Protein AF-A0A0W0VS42-F1 (afdb_monomer_lite)

Structure (mmCIF, N/CA/C/O backbone):
data_AF-A0A0W0VS42-F1
#
_entry.id   AF-A0A0W0VS42-F1
#
loop_
_atom_site.group_PDB
_atom_site.id
_atom_site.type_symbol
_atom_site.label_atom_id
_atom_site.label_alt_id
_atom_site.label_comp_id
_atom_site.label_asym_id
_atom_site.label_entity_id
_atom_site.label_seq_id
_atom_site.pdbx_PDB_ins_code
_atom_site.Cartn_x
_atom_site.Cartn_y
_atom_site.Cartn_z
_atom_site.occupancy
_atom_site.B_iso_or_equiv
_atom_site.auth_seq_id
_atom_site.auth_comp_id
_atom_site.auth_asym_id
_atom_site.auth_atom_id
_atom_site.pdbx_PDB_model_num
ATOM 1 N N . MET A 1 1 ? 13.306 11.544 22.369 1.00 45.31 1 MET A N 1
ATOM 2 C CA . MET A 1 1 ? 12.172 10.729 22.848 1.00 45.31 1 MET A CA 1
ATOM 3 C C . MET A 1 1 ? 11.821 9.785 21.720 1.00 45.31 1 MET A C 1
ATOM 5 O O . MET A 1 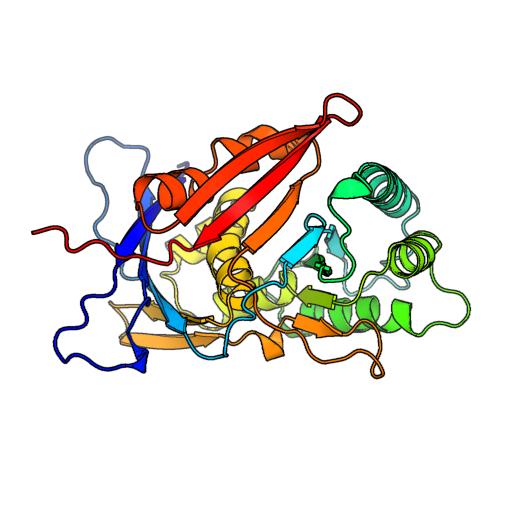1 ? 11.506 10.292 20.649 1.00 45.31 1 MET A O 1
ATOM 9 N N . LYS A 1 2 ? 11.981 8.466 21.881 1.00 52.00 2 LYS A N 1
ATOM 10 C CA . LYS A 1 2 ? 11.476 7.539 20.865 1.00 52.00 2 LYS A CA 1
ATOM 11 C C . LYS A 1 2 ? 10.011 7.299 21.198 1.00 52.00 2 LYS A C 1
ATOM 13 O O . LYS A 1 2 ? 9.693 6.716 22.227 1.00 52.00 2 LYS A O 1
ATOM 18 N N . HIS A 1 3 ? 9.122 7.840 20.380 1.00 61.19 3 HIS A N 1
ATOM 19 C CA . HIS A 1 3 ? 7.739 7.391 20.396 1.00 61.19 3 HIS A CA 1
ATOM 20 C C . HIS A 1 3 ? 7.686 6.078 19.617 1.00 61.19 3 HIS A C 1
ATOM 22 O O . HIS A 1 3 ? 8.381 5.937 18.612 1.00 61.19 3 HIS A O 1
ATOM 28 N N . GLN A 1 4 ? 6.904 5.113 20.087 1.00 73.31 4 GLN A N 1
ATOM 29 C CA . GLN A 1 4 ? 6.634 3.891 19.333 1.00 73.31 4 GLN A CA 1
ATOM 30 C C . GLN A 1 4 ? 5.140 3.805 19.053 1.00 73.31 4 GLN A C 1
ATOM 32 O O . GLN A 1 4 ? 4.328 3.961 19.969 1.00 73.31 4 GLN A O 1
ATOM 37 N N . LEU A 1 5 ? 4.781 3.544 17.796 1.00 79.88 5 LEU A N 1
ATOM 38 C CA . LEU A 1 5 ? 3.394 3.326 17.413 1.00 79.88 5 LEU A CA 1
ATOM 39 C C . LEU A 1 5 ? 2.994 1.864 17.654 1.00 79.88 5 LEU A C 1
ATOM 41 O O . LEU A 1 5 ? 3.616 0.925 17.151 1.00 79.88 5 LEU A O 1
ATOM 45 N N . SER A 1 6 ? 1.923 1.670 18.416 1.00 85.94 6 SER A N 1
ATOM 46 C CA . SER A 1 6 ? 1.239 0.386 18.568 1.00 85.94 6 SER A CA 1
ATOM 47 C C . SER A 1 6 ? -0.218 0.499 18.119 1.00 85.94 6 SER A C 1
ATOM 49 O O . SER A 1 6 ? -0.748 1.599 17.952 1.00 85.94 6 SER A O 1
ATOM 51 N N . PHE A 1 7 ? -0.858 -0.641 17.858 1.00 88.81 7 PHE A N 1
ATOM 52 C CA . PHE A 1 7 ? -2.193 -0.688 17.270 1.00 88.81 7 PHE A CA 1
ATOM 53 C C . PHE A 1 7 ? -3.084 -1.664 18.029 1.00 88.81 7 PHE A C 1
ATOM 55 O O . PHE A 1 7 ? -2.651 -2.758 18.387 1.00 88.81 7 PHE A O 1
ATOM 62 N N . MET A 1 8 ? -4.348 -1.293 18.219 1.00 88.62 8 MET A N 1
ATOM 63 C CA . MET A 1 8 ? -5.389 -2.198 18.708 1.00 88.62 8 MET A CA 1
ATOM 64 C C . MET A 1 8 ? -6.448 -2.392 17.635 1.00 88.62 8 MET A C 1
ATOM 66 O O . MET A 1 8 ? -7.078 -1.425 17.202 1.00 88.62 8 MET A O 1
ATOM 70 N N . VAL A 1 9 ? -6.676 -3.642 17.244 1.00 90.75 9 VAL A N 1
ATOM 71 C CA . VAL A 1 9 ? -7.680 -4.020 16.247 1.00 90.75 9 VAL A CA 1
ATOM 72 C C . VAL A 1 9 ? -8.882 -4.639 16.957 1.00 90.75 9 VAL A C 1
ATOM 74 O O . VAL A 1 9 ? -8.725 -5.475 17.840 1.00 90.75 9 VAL A O 1
ATOM 77 N N . SER A 1 10 ? -10.092 -4.232 16.582 1.00 90.75 10 SER A N 1
ATOM 78 C CA . SER A 1 10 ? -11.336 -4.751 17.167 1.00 90.75 10 SER A CA 1
ATOM 79 C C . SER A 1 10 ? -12.454 -4.813 16.135 1.00 90.75 10 SER A C 1
ATOM 81 O O . SER A 1 10 ? -12.502 -3.999 15.209 1.00 90.75 10 SER A O 1
ATOM 83 N N . ALA A 1 11 ? -13.383 -5.756 16.299 1.00 87.88 11 ALA A N 1
ATOM 84 C CA . ALA A 1 11 ? -14.567 -5.826 15.453 1.00 87.88 11 ALA A CA 1
ATOM 85 C C . ALA A 1 11 ? -15.425 -4.560 15.611 1.00 87.88 11 ALA A C 1
ATOM 87 O O . ALA A 1 11 ? -15.553 -3.981 16.696 1.00 87.88 11 ALA A O 1
ATOM 88 N N . TYR A 1 12 ? -16.051 -4.119 14.523 1.00 83.31 12 TYR A N 1
ATOM 89 C CA . TYR A 1 12 ? -17.012 -3.032 14.593 1.00 83.31 12 TYR A CA 1
ATOM 90 C C . TYR A 1 12 ? -18.309 -3.540 15.236 1.00 83.31 12 TYR A C 1
ATOM 92 O O . TYR A 1 12 ? -18.986 -4.400 14.683 1.00 83.31 12 TYR A O 1
ATOM 100 N N . GLN A 1 13 ? -18.695 -2.982 16.389 1.00 77.62 13 GLN A N 1
ATOM 101 C CA . GLN A 1 13 ? -19.990 -3.291 17.005 1.00 77.62 13 GLN A CA 1
ATOM 102 C C . GLN A 1 13 ? -21.140 -2.828 16.101 1.00 77.62 13 GLN A C 1
ATOM 104 O O . GLN A 1 13 ? -21.433 -1.631 16.004 1.00 77.62 13 GLN A O 1
ATOM 109 N N . ASN A 1 14 ? -21.800 -3.777 15.443 1.00 69.12 14 ASN A N 1
ATOM 110 C CA . ASN A 1 14 ? -22.936 -3.524 14.568 1.00 69.12 14 ASN A CA 1
ATOM 111 C C . ASN A 1 14 ? -24.248 -3.438 15.367 1.00 69.12 14 ASN A C 1
ATOM 113 O O . ASN A 1 14 ? -25.125 -4.284 15.237 1.00 69.12 14 ASN A O 1
ATOM 117 N N . LYS A 1 15 ? -24.380 -2.411 16.217 1.00 65.94 15 LYS A N 1
ATOM 118 C CA . LYS A 1 15 ? -25.522 -2.253 17.144 1.00 65.94 15 LYS A CA 1
ATOM 119 C C . LYS A 1 15 ? -26.900 -2.194 16.465 1.00 65.94 15 LYS A C 1
ATOM 121 O O . LYS A 1 15 ? -27.905 -2.393 17.133 1.00 65.94 15 LYS A O 1
ATOM 126 N N . HIS A 1 16 ? -26.945 -1.915 15.163 1.00 67.69 16 HIS A N 1
ATOM 127 C CA . HIS A 1 16 ? -28.181 -1.758 14.393 1.00 67.69 16 HIS A CA 1
ATOM 128 C C . HIS A 1 16 ? -28.329 -2.799 13.272 1.00 67.69 16 HIS A C 1
ATOM 130 O O . HIS A 1 16 ? -29.137 -2.590 12.373 1.00 67.69 16 HIS A O 1
ATOM 136 N N . ASN A 1 17 ? -27.547 -3.890 13.293 1.00 64.94 17 ASN A N 1
ATOM 137 C CA . ASN A 1 17 ? -27.576 -4.953 12.276 1.00 64.94 17 ASN A CA 1
ATOM 138 C C . ASN A 1 17 ? -27.512 -4.443 10.823 1.00 64.94 17 ASN A C 1
ATOM 140 O O . ASN A 1 17 ? -28.110 -5.021 9.918 1.00 64.94 17 ASN A O 1
ATOM 144 N N . GLN A 1 18 ? -26.772 -3.360 10.581 1.00 67.69 18 GLN A N 1
ATOM 145 C CA . GLN A 1 18 ? -26.627 -2.797 9.243 1.00 67.69 18 GLN A CA 1
ATOM 146 C C . GLN A 1 18 ? -25.695 -3.693 8.419 1.00 67.69 18 GLN A C 1
ATOM 148 O O . GLN A 1 18 ? -24.594 -4.036 8.859 1.00 67.69 18 GLN A O 1
ATOM 153 N N . SER A 1 19 ? -26.160 -4.147 7.257 1.00 64.38 19 SER A N 1
ATOM 154 C CA . SER A 1 19 ? -25.469 -5.150 6.436 1.00 64.38 19 SER A CA 1
ATOM 155 C C . SER A 1 19 ? -24.099 -4.679 5.937 1.00 64.38 19 SER A C 1
ATOM 157 O O . SER A 1 19 ? -23.173 -5.483 5.868 1.00 64.38 19 SER A O 1
ATOM 159 N N . ASP A 1 20 ? -23.947 -3.382 5.679 1.00 65.62 20 ASP A N 1
ATOM 160 C CA . ASP A 1 20 ? -22.709 -2.698 5.279 1.00 65.62 20 ASP A CA 1
ATOM 161 C C . ASP A 1 20 ? -21.616 -2.724 6.365 1.00 65.62 20 ASP A C 1
ATOM 163 O O . ASP A 1 20 ? -20.426 -2.649 6.071 1.00 65.62 20 ASP A O 1
ATOM 167 N N . LYS A 1 21 ? -22.001 -2.882 7.636 1.00 69.62 21 LYS A N 1
ATOM 168 C CA . LYS A 1 21 ? -21.076 -2.985 8.779 1.00 69.62 21 LYS A CA 1
ATOM 169 C C . LYS A 1 21 ? -20.743 -4.422 9.156 1.00 69.62 21 LYS A C 1
ATOM 171 O O . LYS A 1 21 ? -19.934 -4.648 10.061 1.00 69.62 21 LYS A O 1
ATOM 176 N N . LYS A 1 22 ? -21.331 -5.407 8.471 1.00 70.50 22 LYS A N 1
ATOM 177 C CA . LYS A 1 22 ? -20.979 -6.818 8.638 1.00 70.50 22 LYS A CA 1
ATOM 178 C C . LYS A 1 22 ? -19.531 -7.009 8.182 1.00 70.50 22 LYS A C 1
ATOM 180 O O . LYS A 1 22 ? -19.194 -6.709 7.045 1.00 70.50 22 LYS A O 1
ATOM 185 N N . ASN A 1 23 ? -18.674 -7.511 9.070 1.00 78.81 23 ASN A N 1
ATOM 186 C CA . ASN A 1 23 ? -17.224 -7.654 8.876 1.00 78.81 23 ASN A CA 1
ATOM 187 C C . ASN A 1 23 ? -16.404 -6.348 8.909 1.00 78.81 23 ASN A C 1
ATOM 189 O O . ASN A 1 23 ? -15.216 -6.391 8.592 1.00 78.81 23 ASN A O 1
ATOM 193 N N . ALA A 1 24 ? -16.976 -5.202 9.285 1.00 88.69 24 ALA A N 1
ATOM 194 C CA . ALA A 1 24 ? -16.177 -4.000 9.513 1.00 88.69 24 ALA A CA 1
ATOM 195 C C . ALA A 1 24 ? -15.310 -4.148 10.779 1.00 88.69 24 ALA A C 1
ATOM 197 O O . ALA A 1 24 ? -15.687 -4.834 11.735 1.00 88.69 24 ALA A O 1
ATOM 198 N N . TYR A 1 25 ? -14.165 -3.469 10.820 1.00 91.56 25 TYR A N 1
ATOM 199 C CA . TYR A 1 25 ? -13.283 -3.451 11.992 1.00 91.56 25 TYR A CA 1
ATOM 200 C C . TYR A 1 25 ? -12.690 -2.061 12.231 1.00 91.56 25 TYR A C 1
ATOM 202 O O . TYR A 1 25 ? -12.750 -1.170 11.380 1.00 91.56 25 TYR A O 1
ATOM 210 N N . LYS A 1 26 ? -12.175 -1.847 13.439 1.00 92.62 26 LYS A N 1
ATOM 211 C CA . LYS A 1 26 ? -11.574 -0.589 13.884 1.00 92.62 26 LYS A CA 1
ATOM 212 C C . LYS A 1 26 ? -10.128 -0.820 14.272 1.00 92.62 26 LYS A C 1
ATOM 214 O O . LYS A 1 26 ? -9.825 -1.832 14.901 1.00 92.62 26 LYS A O 1
ATOM 219 N N . VAL A 1 27 ? -9.282 0.157 13.972 1.00 91.06 27 VAL A N 1
ATOM 220 C CA . VAL A 1 27 ? -7.900 0.217 14.442 1.00 91.06 27 VAL A CA 1
ATOM 221 C C . VAL A 1 27 ? -7.718 1.503 15.238 1.00 91.06 27 VAL A C 1
ATOM 223 O O . VAL A 1 27 ? -7.937 2.602 14.724 1.00 91.06 27 VAL A O 1
ATOM 226 N N . LYS A 1 28 ? -7.366 1.362 16.517 1.00 88.88 28 LYS A N 1
ATOM 227 C CA . LYS A 1 28 ? -6.952 2.474 17.378 1.00 88.88 28 LYS A CA 1
ATOM 228 C C . LYS A 1 28 ? -5.428 2.555 17.328 1.00 88.88 28 LYS A C 1
ATOM 230 O O . LYS A 1 28 ? -4.764 1.546 17.565 1.00 88.88 28 LYS A O 1
ATOM 235 N N . LEU A 1 29 ? -4.898 3.730 17.000 1.00 86.75 29 LEU A N 1
ATOM 236 C CA . LEU A 1 29 ? -3.467 4.022 17.112 1.00 86.75 29 LEU A CA 1
ATOM 237 C C . LEU A 1 29 ? -3.151 4.260 18.586 1.00 86.75 29 LEU A C 1
ATOM 239 O O . LEU A 1 29 ? -4.024 4.729 19.304 1.00 86.75 29 LEU A O 1
ATOM 243 N N . LEU A 1 30 ? -1.950 3.913 19.036 1.00 82.25 30 LEU A N 1
ATOM 244 C CA . LEU A 1 30 ? -1.462 4.144 20.394 1.00 82.25 30 LEU A CA 1
ATOM 245 C C . LEU A 1 30 ? -0.006 4.613 20.322 1.00 82.25 30 LEU A C 1
ATOM 247 O O . LEU A 1 30 ? 0.861 3.859 19.877 1.00 82.25 30 LEU A O 1
ATOM 251 N N . PHE A 1 31 ? 0.264 5.848 20.742 1.00 74.62 31 PHE A N 1
ATOM 252 C CA . PHE A 1 31 ? 1.617 6.406 20.785 1.00 74.62 31 PHE A CA 1
ATOM 253 C C . PHE A 1 31 ? 2.212 6.195 22.176 1.00 74.62 31 PHE A C 1
ATOM 255 O O . PHE A 1 31 ? 1.833 6.867 23.131 1.00 74.62 31 PHE A O 1
ATOM 262 N N . ASN A 1 32 ? 3.163 5.272 22.289 1.00 67.38 32 ASN A N 1
ATOM 263 C CA . ASN A 1 32 ? 3.837 5.005 23.553 1.00 67.38 32 ASN A CA 1
ATOM 264 C C . ASN A 1 32 ? 4.958 6.033 23.747 1.00 67.38 32 ASN A C 1
ATOM 266 O O . ASN A 1 32 ? 5.860 6.127 22.910 1.00 67.38 32 ASN A O 1
ATOM 270 N N . ALA A 1 33 ? 4.915 6.802 24.835 1.00 58.75 33 ALA A N 1
ATOM 271 C CA . ALA A 1 33 ? 6.058 7.585 25.293 1.00 58.75 33 ALA A CA 1
ATOM 272 C C . ALA A 1 33 ? 6.932 6.709 26.209 1.00 58.75 33 ALA A C 1
ATOM 274 O O . ALA A 1 33 ? 6.423 6.084 27.131 1.00 58.75 33 ALA A O 1
ATOM 275 N N . GLU A 1 34 ? 8.250 6.677 25.987 1.00 53.06 34 GLU A N 1
ATOM 276 C CA . GLU A 1 34 ? 9.221 5.853 26.744 1.00 53.06 34 GLU A CA 1
ATOM 277 C C . GLU A 1 34 ? 9.319 6.152 28.263 1.00 53.06 34 GLU A C 1
ATOM 279 O O . GLU A 1 34 ? 10.116 5.518 28.948 1.00 53.06 34 GLU A O 1
ATOM 284 N N . LYS A 1 35 ? 8.534 7.079 28.835 1.00 47.75 35 LYS A N 1
ATOM 285 C CA . LYS A 1 35 ? 8.460 7.267 30.296 1.00 47.75 35 LYS A CA 1
ATOM 286 C C . LYS A 1 35 ? 7.219 6.573 30.867 1.00 47.75 35 LYS A C 1
ATOM 288 O O . LYS A 1 35 ? 6.095 7.010 30.655 1.00 47.75 35 LYS A O 1
ATOM 293 N N . GLU A 1 36 ? 7.499 5.508 31.610 1.00 42.88 36 GLU A N 1
ATOM 294 C CA . GLU A 1 36 ? 6.683 4.434 32.205 1.00 42.88 36 GLU A CA 1
ATOM 295 C C . GLU A 1 36 ? 5.282 4.693 32.808 1.00 42.88 36 GLU A C 1
ATOM 297 O O . GLU A 1 36 ? 4.748 3.759 33.395 1.00 42.88 36 GLU A O 1
ATOM 302 N N . GLN A 1 37 ? 4.620 5.851 32.707 1.00 39.84 37 GLN A N 1
ATOM 303 C CA . GLN A 1 37 ? 3.364 6.048 33.470 1.00 39.84 37 GLN A CA 1
ATOM 304 C C . GLN A 1 37 ? 2.186 6.725 32.769 1.00 39.84 37 GLN A C 1
ATOM 306 O O . GLN A 1 37 ? 1.157 6.940 33.404 1.00 39.84 37 GLN A O 1
ATOM 311 N N . ALA A 1 38 ? 2.240 6.957 31.460 1.00 40.91 38 ALA A N 1
ATOM 312 C CA . ALA A 1 38 ? 1.021 7.273 30.724 1.00 40.91 38 ALA A CA 1
ATOM 313 C C . ALA A 1 38 ? 1.086 6.685 29.316 1.00 40.91 38 ALA A C 1
ATOM 315 O O . ALA A 1 38 ? 1.816 7.177 28.456 1.00 40.91 38 ALA A O 1
ATOM 316 N N . ILE A 1 39 ? 0.287 5.642 29.061 1.00 46.50 39 ILE A N 1
ATOM 317 C CA . ILE A 1 39 ? -0.306 5.510 27.729 1.00 46.50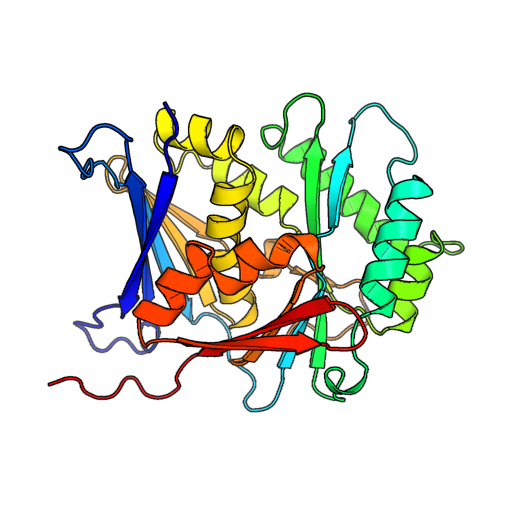 39 ILE A CA 1
ATOM 318 C C . ILE A 1 39 ? -1.148 6.767 27.608 1.00 46.50 39 ILE A C 1
ATOM 320 O O . ILE A 1 39 ? -2.207 6.856 28.226 1.00 46.50 39 ILE A O 1
ATOM 324 N N . ASP A 1 40 ? -0.632 7.770 26.914 1.00 44.25 40 ASP A N 1
ATOM 325 C CA . ASP A 1 40 ? -1.400 8.974 26.689 1.00 44.25 40 ASP A CA 1
ATOM 326 C C . ASP A 1 40 ? -2.648 8.543 25.907 1.00 44.25 40 ASP A C 1
ATOM 328 O O . ASP A 1 40 ? -2.572 8.082 24.762 1.00 44.25 40 ASP A O 1
ATOM 332 N N . GLU A 1 41 ? -3.820 8.657 26.534 1.00 46.25 41 GLU A N 1
ATOM 333 C CA . GLU A 1 41 ? -5.112 8.457 25.876 1.00 46.25 41 GLU A CA 1
ATOM 334 C C . GLU A 1 41 ? -5.376 9.525 24.792 1.00 46.25 41 GLU A C 1
ATOM 336 O O . GLU A 1 41 ? -6.459 9.545 24.215 1.00 46.25 41 GLU A O 1
ATOM 341 N N . LEU A 1 42 ? -4.367 10.329 24.423 1.00 48.06 42 LEU A N 1
ATOM 342 C CA . LEU A 1 42 ? -4.274 11.237 23.266 1.00 48.06 42 LEU A CA 1
ATOM 343 C C . LEU A 1 42 ? -4.510 10.577 21.895 1.00 48.06 42 LEU A C 1
ATOM 345 O O . LEU A 1 42 ? -4.238 11.166 20.847 1.00 48.06 42 LEU A O 1
ATOM 349 N N . CYS A 1 43 ? -4.988 9.339 21.840 1.00 55.56 43 CYS A N 1
ATOM 350 C CA . CYS A 1 43 ? -5.313 8.703 20.573 1.00 55.56 43 CYS A CA 1
ATOM 351 C C . CYS A 1 43 ? -6.706 9.097 20.115 1.00 55.56 43 CYS A C 1
ATOM 353 O O . CYS A 1 43 ? -7.647 8.299 20.111 1.00 55.56 43 CYS A O 1
ATOM 355 N N . SER A 1 44 ? -6.780 10.357 19.689 1.00 69.38 44 SER A N 1
ATOM 356 C CA . SER A 1 44 ? -7.898 10.930 18.967 1.00 69.38 44 SER A CA 1
ATOM 357 C C . SER A 1 44 ? -8.061 10.314 17.580 1.00 69.38 44 SER A C 1
ATOM 359 O O . SER A 1 44 ? -9.164 10.315 17.053 1.00 69.38 44 SER A O 1
ATOM 361 N N . VAL A 1 45 ? -7.034 9.698 16.991 1.00 84.94 45 VAL A N 1
ATOM 362 C CA . VAL A 1 45 ? -7.153 9.113 15.648 1.00 84.94 45 VAL A CA 1
ATOM 363 C C . VAL A 1 45 ? -7.623 7.657 15.694 1.00 84.94 45 VAL A C 1
ATOM 365 O O . VAL A 1 45 ? -6.973 6.774 16.262 1.00 84.94 45 VAL A O 1
ATOM 368 N N . LYS A 1 46 ? -8.757 7.386 15.042 1.00 89.19 46 LYS A N 1
ATOM 369 C CA . LYS A 1 46 ? -9.304 6.038 14.829 1.00 89.19 46 LYS A CA 1
ATOM 370 C C . LYS A 1 46 ? -9.471 5.759 13.346 1.00 89.19 46 LYS A C 1
ATOM 372 O O . LYS A 1 46 ? -10.071 6.559 12.632 1.00 89.19 46 LYS A O 1
ATOM 377 N N . LEU A 1 47 ? -9.037 4.579 12.917 1.00 93.50 47 LEU A N 1
ATOM 378 C CA . LEU A 1 47 ? -9.313 4.065 11.582 1.00 93.50 47 LEU A CA 1
ATOM 379 C C . LEU A 1 47 ? -10.485 3.092 11.657 1.00 93.50 47 LEU A C 1
ATOM 381 O O . LEU A 1 47 ? -10.586 2.274 12.576 1.00 93.50 47 LEU A O 1
ATOM 385 N N . LYS A 1 48 ? -11.382 3.178 10.683 1.00 94.38 48 LYS A N 1
ATOM 386 C CA . LYS A 1 48 ? -12.475 2.231 10.473 1.00 94.38 48 LYS A CA 1
ATOM 387 C C . LYS A 1 48 ? -12.347 1.675 9.068 1.00 94.38 48 LYS A C 1
ATOM 389 O O . LYS A 1 48 ? -12.207 2.440 8.121 1.00 94.38 48 LYS A O 1
ATOM 394 N N . PHE A 1 49 ? -12.456 0.365 8.947 1.00 94.06 49 PHE A N 1
ATOM 395 C CA . PHE A 1 49 ? -12.403 -0.329 7.671 1.00 94.06 49 PHE A CA 1
ATOM 396 C C . PHE A 1 49 ? -13.757 -0.967 7.421 1.00 94.06 49 PHE A C 1
ATOM 398 O O . PHE A 1 49 ? -14.239 -1.749 8.247 1.00 94.06 49 PHE A O 1
ATOM 405 N N . ILE A 1 50 ? -14.403 -0.558 6.332 1.00 91.88 50 ILE A N 1
ATOM 406 C CA . ILE A 1 50 ? -15.785 -0.927 6.016 1.00 91.88 50 ILE A CA 1
ATOM 407 C C . ILE A 1 50 ? -15.797 -1.570 4.629 1.00 91.88 50 ILE A C 1
ATOM 409 O O . ILE A 1 50 ? -15.228 -0.974 3.716 1.00 91.88 50 ILE A O 1
ATOM 413 N N . PRO A 1 51 ? -16.416 -2.752 4.452 1.00 90.00 51 PRO A N 1
ATOM 414 C CA . PRO A 1 51 ? -16.608 -3.335 3.129 1.00 90.00 51 PRO A CA 1
ATOM 415 C C . PRO A 1 51 ? -17.280 -2.346 2.171 1.00 90.00 51 PRO A C 1
ATOM 417 O O . PRO A 1 51 ? -18.261 -1.698 2.530 1.00 90.00 51 PRO A O 1
ATOM 420 N N . ASP A 1 52 ? -16.740 -2.238 0.965 1.00 88.50 52 ASP A N 1
ATOM 421 C CA . ASP A 1 52 ? -17.202 -1.304 -0.067 1.00 88.50 52 ASP A CA 1
ATOM 422 C C . ASP A 1 52 ? -17.357 -2.013 -1.420 1.00 88.50 52 ASP A C 1
ATOM 424 O O . ASP A 1 52 ? -18.303 -1.763 -2.156 1.00 88.50 52 ASP A O 1
ATOM 428 N N . ASN A 1 53 ? -16.483 -2.985 -1.698 1.00 83.38 53 ASN A N 1
ATOM 429 C CA . ASN A 1 53 ? -16.469 -3.772 -2.923 1.00 83.38 53 ASN A CA 1
ATOM 430 C C . ASN A 1 53 ? -16.614 -5.277 -2.639 1.00 83.38 53 ASN A C 1
ATOM 432 O O . ASN A 1 53 ? -16.112 -5.776 -1.624 1.00 83.38 53 ASN A O 1
ATOM 436 N N . PRO A 1 54 ? -17.279 -6.035 -3.532 1.00 82.88 54 PRO A N 1
ATOM 437 C CA . PRO A 1 54 ? -17.449 -7.470 -3.366 1.00 82.88 54 PRO A CA 1
ATOM 438 C C . PRO A 1 54 ? -16.109 -8.205 -3.476 1.00 82.88 54 PRO A C 1
ATOM 440 O O . PRO A 1 54 ? -15.295 -7.943 -4.361 1.00 82.88 54 PRO A O 1
ATOM 443 N N . VAL A 1 55 ? -15.907 -9.171 -2.582 1.00 84.19 55 VAL A N 1
ATOM 444 C CA . VAL A 1 55 ? -14.684 -9.976 -2.528 1.00 84.19 55 VAL A CA 1
ATOM 445 C C . VAL A 1 55 ? -14.833 -11.241 -3.360 1.00 84.19 55 VAL A C 1
ATOM 447 O O . VAL A 1 55 ? -15.821 -11.966 -3.226 1.00 84.19 55 VAL A O 1
ATOM 450 N N . GLN A 1 56 ? -13.832 -11.546 -4.183 1.00 82.00 56 GLN A N 1
ATOM 451 C CA . GLN A 1 56 ? -13.804 -12.780 -4.954 1.00 82.00 56 GLN A CA 1
ATOM 452 C C . GLN A 1 56 ? -13.692 -14.011 -4.043 1.00 82.00 56 GLN A C 1
ATOM 454 O O . GLN A 1 56 ? -12.847 -14.030 -3.145 1.00 82.00 56 GLN A O 1
ATOM 459 N N . PRO A 1 57 ? -14.480 -15.073 -4.290 1.00 71.25 57 PRO A N 1
ATOM 460 C CA . PRO A 1 57 ? -14.437 -16.285 -3.473 1.00 71.25 57 PRO A CA 1
ATOM 461 C C . PRO A 1 57 ? -13.107 -17.050 -3.530 1.00 71.25 57 PRO A C 1
ATOM 463 O O . PRO A 1 57 ? -12.736 -17.668 -2.538 1.00 71.25 57 PRO A O 1
ATOM 466 N N . SER A 1 58 ? -12.410 -17.025 -4.672 1.00 74.12 58 SER A N 1
ATOM 467 C CA . SER A 1 58 ? -11.264 -17.907 -4.967 1.00 74.12 58 SER A CA 1
ATOM 468 C C . SER A 1 58 ? -10.043 -17.207 -5.589 1.00 74.12 58 SER A C 1
ATOM 470 O O . SER A 1 58 ? -9.103 -17.875 -6.021 1.00 74.12 58 SER A O 1
ATOM 472 N N . GLY A 1 59 ? -10.045 -15.872 -5.662 1.00 80.88 59 GLY A N 1
ATOM 473 C CA . GLY A 1 59 ? -8.889 -15.096 -6.125 1.00 80.88 59 GLY A CA 1
ATOM 474 C C . GLY A 1 59 ? -7.857 -14.893 -5.017 1.00 80.88 59 GLY A C 1
ATOM 475 O O . GLY A 1 59 ? -8.193 -14.962 -3.835 1.00 80.88 59 GLY A O 1
ATOM 476 N N . THR A 1 60 ? -6.618 -14.580 -5.376 1.00 87.00 60 THR A N 1
ATOM 477 C CA . THR A 1 60 ? -5.562 -14.167 -4.434 1.00 87.00 60 THR A CA 1
ATOM 478 C C . THR A 1 60 ? -4.932 -12.870 -4.906 1.00 87.00 60 THR A C 1
ATOM 480 O O . THR A 1 60 ? -4.840 -12.617 -6.104 1.00 87.00 60 THR A O 1
ATOM 483 N N . VAL A 1 61 ? -4.482 -12.043 -3.971 1.00 88.94 61 VAL A N 1
ATOM 484 C CA . VAL A 1 61 ? -3.652 -10.879 -4.290 1.00 88.94 61 VAL A CA 1
ATOM 485 C C . VAL A 1 61 ? -2.223 -11.188 -3.869 1.00 88.94 61 VAL A C 1
ATOM 487 O O . VAL A 1 61 ? -2.003 -11.680 -2.766 1.00 88.94 61 VAL A O 1
ATOM 490 N N . VAL A 1 62 ? -1.261 -10.933 -4.748 1.00 86.00 62 VAL A N 1
ATOM 491 C CA . VAL A 1 62 ? 0.168 -11.058 -4.453 1.00 86.00 62 VAL A CA 1
ATOM 492 C C . VAL A 1 62 ? 0.773 -9.672 -4.572 1.00 86.00 62 VAL A C 1
ATOM 494 O O . VAL A 1 62 ? 0.867 -9.135 -5.674 1.00 86.00 62 VAL A O 1
ATOM 497 N N . ASP A 1 63 ? 1.155 -9.079 -3.448 1.00 85.06 63 ASP A N 1
ATOM 498 C CA . ASP A 1 63 ? 1.860 -7.808 -3.431 1.00 85.06 63 ASP A CA 1
ATOM 499 C C . ASP A 1 63 ? 3.358 -8.005 -3.272 1.00 85.06 63 ASP A C 1
ATOM 501 O O . ASP A 1 63 ? 3.857 -8.523 -2.273 1.00 85.06 63 ASP A O 1
ATOM 505 N N . ILE A 1 64 ? 4.077 -7.566 -4.297 1.00 75.50 64 ILE A N 1
ATOM 506 C CA . ILE A 1 64 ? 5.522 -7.451 -4.277 1.00 75.50 64 ILE A CA 1
ATOM 507 C C . ILE A 1 64 ? 5.866 -6.229 -3.431 1.00 75.50 64 ILE A C 1
ATOM 509 O O . ILE A 1 64 ? 5.256 -5.167 -3.591 1.00 75.50 64 ILE A O 1
ATOM 513 N N . TYR A 1 65 ? 6.834 -6.420 -2.535 1.00 70.25 65 TYR A N 1
ATOM 514 C CA . TYR A 1 65 ? 7.388 -5.417 -1.635 1.00 70.25 65 TYR A CA 1
ATOM 515 C C . TYR A 1 65 ? 7.447 -3.989 -2.194 1.00 70.25 65 TYR A C 1
ATOM 517 O O . TYR A 1 65 ? 7.733 -3.761 -3.370 1.00 70.25 65 TYR A O 1
ATOM 525 N N . SER A 1 66 ? 7.252 -3.037 -1.277 1.00 70.00 66 SER A N 1
ATOM 526 C CA . SER A 1 66 ? 7.299 -1.601 -1.519 1.00 70.00 66 SER A CA 1
ATOM 527 C C . SER A 1 66 ? 8.618 -1.140 -2.143 1.00 70.00 66 SER A C 1
ATOM 529 O O . SER A 1 66 ? 9.677 -1.107 -1.505 1.00 70.00 66 SER A O 1
ATOM 531 N N . LEU A 1 67 ? 8.559 -0.723 -3.405 1.00 78.56 67 LEU A N 1
ATOM 532 C CA . LEU A 1 67 ? 9.648 -0.022 -4.055 1.00 78.56 67 LEU A CA 1
ATOM 533 C C . LEU A 1 67 ? 9.794 1.368 -3.433 1.00 78.56 67 LEU A C 1
ATOM 535 O O . LEU A 1 67 ? 9.077 2.303 -3.776 1.00 78.56 67 LEU A O 1
ATOM 539 N N . ASN A 1 68 ? 10.780 1.497 -2.550 1.00 80.69 68 ASN A N 1
ATOM 540 C CA . ASN A 1 68 ? 11.087 2.741 -1.859 1.00 80.69 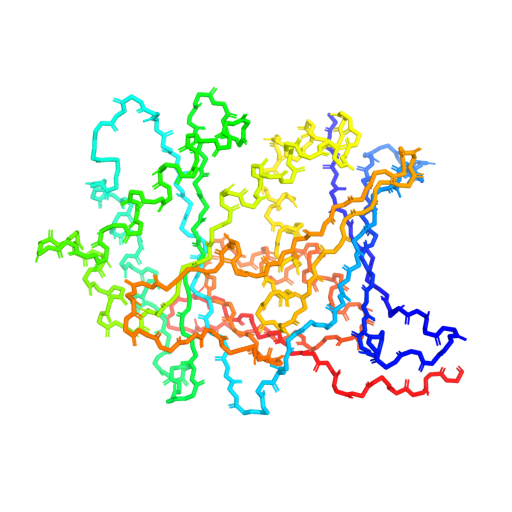68 ASN A CA 1
ATOM 541 C C . ASN A 1 68 ? 11.973 3.657 -2.724 1.00 80.69 68 ASN A C 1
ATOM 543 O O . ASN A 1 68 ? 13.174 3.408 -2.945 1.00 80.69 68 ASN A O 1
ATOM 547 N N . TRP A 1 69 ? 11.399 4.760 -3.196 1.00 84.50 69 TRP A N 1
ATOM 548 C CA . TRP A 1 69 ? 12.085 5.776 -3.979 1.00 84.50 69 TRP A CA 1
ATOM 549 C C . TRP A 1 69 ? 12.258 7.080 -3.206 1.00 84.50 69 TRP A C 1
ATOM 551 O O . TRP A 1 69 ? 11.328 7.617 -2.625 1.00 84.50 69 TRP A O 1
ATOM 561 N N . GLU A 1 70 ? 13.474 7.620 -3.246 1.00 86.38 70 GLU A N 1
ATOM 562 C CA . GLU A 1 70 ? 13.761 8.962 -2.755 1.00 86.38 70 GLU A CA 1
ATOM 563 C C . GLU A 1 70 ? 14.192 9.792 -3.967 1.00 86.38 70 GLU A C 1
ATOM 565 O O . GLU A 1 70 ? 15.292 9.620 -4.506 1.00 86.38 70 GLU A O 1
ATOM 570 N N . ALA A 1 71 ? 13.248 10.586 -4.461 1.00 85.56 71 ALA A N 1
ATOM 571 C CA . ALA A 1 71 ? 13.311 11.353 -5.700 1.00 85.56 71 ALA A CA 1
ATOM 572 C C . ALA A 1 71 ? 13.590 12.832 -5.398 1.00 85.56 71 ALA A C 1
ATOM 574 O O . ALA A 1 71 ? 13.251 13.318 -4.330 1.00 85.56 71 ALA A O 1
ATOM 575 N N . SER A 1 72 ? 14.224 13.553 -6.315 1.00 84.56 72 SER A N 1
ATOM 576 C CA . SER A 1 72 ? 14.413 15.006 -6.234 1.00 84.56 72 SER A CA 1
ATOM 577 C C . SER A 1 72 ? 13.675 15.655 -7.381 1.00 84.56 72 SER A C 1
ATOM 579 O O . SER A 1 72 ? 13.965 15.315 -8.520 1.00 84.56 72 SER A O 1
ATOM 581 N N . VAL A 1 73 ? 12.768 16.592 -7.122 1.00 80.06 73 VAL A N 1
ATOM 582 C CA . VAL A 1 73 ? 11.889 17.182 -8.156 1.00 80.06 73 VAL A CA 1
ATOM 583 C C . VAL A 1 73 ? 12.671 17.775 -9.343 1.00 80.06 73 VAL A C 1
ATOM 585 O O . VAL A 1 73 ? 12.199 17.768 -10.474 1.00 80.06 73 VAL A O 1
ATOM 588 N N . GLU A 1 74 ? 13.907 18.216 -9.118 1.00 81.06 74 GLU A N 1
ATOM 589 C CA . GLU A 1 74 ? 14.756 18.851 -10.133 1.00 81.06 74 GLU A CA 1
ATOM 590 C C . GLU A 1 74 ? 15.463 17.857 -11.075 1.00 81.06 74 GLU A C 1
ATOM 592 O O . GLU A 1 74 ? 15.990 18.240 -12.126 1.00 81.06 74 GLU A O 1
ATOM 597 N N . LYS A 1 75 ? 15.518 16.567 -10.722 1.00 78.50 75 LYS A N 1
ATOM 598 C CA . LYS A 1 75 ? 16.296 15.576 -11.473 1.00 78.50 75 LYS A CA 1
ATOM 599 C C . LYS A 1 75 ? 15.480 14.984 -12.627 1.00 78.50 75 LYS A C 1
ATOM 601 O O . LYS A 1 75 ? 14.436 14.379 -12.424 1.00 78.50 75 LYS A O 1
ATOM 606 N N . LYS A 1 76 ? 16.015 15.045 -13.850 1.00 69.44 76 LYS A N 1
ATOM 607 C CA . LYS A 1 76 ? 15.461 14.315 -15.007 1.00 69.44 76 LYS A CA 1
ATOM 608 C C . LYS A 1 76 ? 15.811 12.821 -14.936 1.00 69.44 76 LYS A C 1
ATOM 610 O O . LYS A 1 76 ? 16.901 12.465 -14.487 1.00 69.44 76 LYS A O 1
ATOM 615 N N . HIS A 1 77 ? 14.911 11.955 -15.411 1.00 70.06 77 HIS A N 1
ATOM 616 C CA . HIS A 1 77 ? 15.090 10.492 -15.485 1.00 70.06 77 HIS A CA 1
ATOM 617 C C . HIS A 1 77 ? 15.441 9.835 -14.143 1.00 70.06 77 HIS A C 1
ATOM 619 O O . HIS A 1 77 ? 16.415 9.096 -14.004 1.00 70.06 77 HIS A O 1
ATOM 625 N N . GLN A 1 78 ? 14.652 10.109 -13.112 1.00 75.88 78 GLN A N 1
ATOM 626 C CA . GLN A 1 78 ? 14.978 9.660 -11.758 1.00 75.88 78 GLN A CA 1
ATOM 627 C C . GLN A 1 78 ? 14.943 8.146 -11.629 1.00 75.88 78 GLN A C 1
ATOM 629 O O . GLN A 1 78 ? 15.780 7.589 -10.929 1.00 75.88 78 GLN A O 1
ATOM 634 N N . PHE A 1 79 ? 14.060 7.493 -12.380 1.00 78.94 79 PHE A N 1
ATOM 635 C CA . PHE A 1 79 ? 13.850 6.048 -12.372 1.00 78.94 79 PHE A CA 1
ATOM 636 C C . PHE A 1 79 ? 14.865 5.246 -13.202 1.00 78.94 79 PHE A C 1
ATOM 638 O O . PHE A 1 79 ? 14.694 4.041 -13.385 1.00 78.94 79 PHE A O 1
ATOM 645 N N . SER A 1 80 ? 15.948 5.877 -13.677 1.00 68.50 80 SER A N 1
ATOM 646 C CA . SER A 1 80 ? 17.018 5.215 -14.438 1.00 68.50 80 SER A CA 1
ATOM 647 C C . SER A 1 80 ? 18.240 4.822 -13.588 1.00 68.50 80 SER A C 1
ATOM 649 O O . SER A 1 80 ? 19.311 4.532 -14.131 1.00 68.50 80 SER A O 1
ATOM 651 N N . ASP A 1 81 ? 18.130 4.821 -12.253 1.00 67.25 81 ASP A N 1
ATOM 652 C CA . ASP A 1 81 ? 19.235 4.424 -11.373 1.00 67.25 81 ASP A CA 1
ATOM 653 C C . ASP A 1 81 ? 19.486 2.905 -11.436 1.00 67.25 81 ASP A C 1
ATOM 655 O O . ASP A 1 81 ? 18.724 2.079 -10.913 1.00 67.25 81 ASP A O 1
ATOM 659 N N . LYS A 1 82 ? 20.607 2.529 -12.067 1.00 63.19 82 LYS A N 1
ATOM 660 C CA . LYS A 1 82 ? 21.032 1.133 -12.243 1.00 63.19 82 LYS A CA 1
ATOM 661 C C . LYS A 1 82 ? 21.220 0.389 -10.914 1.00 63.19 82 LYS A C 1
ATOM 663 O O . LYS A 1 82 ? 21.074 -0.831 -10.907 1.00 63.19 82 LYS A O 1
ATOM 668 N N . ARG A 1 83 ? 21.556 1.066 -9.805 1.00 69.31 83 ARG A N 1
ATOM 669 C CA . ARG A 1 83 ? 21.776 0.402 -8.503 1.00 69.31 83 ARG A CA 1
ATOM 670 C C . ARG A 1 83 ? 20.458 -0.081 -7.904 1.00 69.31 83 ARG A C 1
ATOM 672 O O . ARG A 1 83 ? 20.360 -1.252 -7.549 1.00 69.31 83 ARG A O 1
ATOM 679 N N . LYS A 1 84 ? 19.436 0.779 -7.891 1.00 65.44 84 LYS A N 1
ATOM 680 C CA . LYS A 1 84 ? 18.083 0.409 -7.444 1.00 65.44 84 LYS A CA 1
ATOM 681 C C . LYS A 1 84 ? 17.436 -0.612 -8.379 1.00 65.44 84 LYS A C 1
ATOM 683 O O . LYS A 1 84 ? 16.889 -1.601 -7.912 1.00 65.44 84 LYS A O 1
ATOM 688 N N . SER A 1 85 ? 17.618 -0.450 -9.691 1.00 64.44 85 SER A N 1
ATOM 689 C CA . SER A 1 85 ? 17.125 -1.410 -10.692 1.00 64.44 85 SER A CA 1
ATOM 690 C C . SER A 1 85 ? 17.642 -2.838 -10.454 1.00 64.44 85 SER A C 1
ATOM 692 O O . SER A 1 85 ? 16.886 -3.797 -10.576 1.00 64.44 85 SER A O 1
ATOM 694 N N . LYS A 1 86 ? 18.922 -3.002 -10.082 1.00 70.12 86 LYS A N 1
ATOM 695 C CA . LYS A 1 86 ? 19.511 -4.321 -9.776 1.00 70.12 86 LYS A CA 1
ATOM 696 C C . LYS A 1 86 ? 18.932 -4.955 -8.512 1.00 70.12 86 LYS A C 1
ATOM 698 O O . LYS A 1 86 ? 18.737 -6.166 -8.488 1.00 70.12 86 LYS A O 1
ATOM 703 N N . GLN A 1 87 ? 18.682 -4.154 -7.478 1.00 71.94 87 GLN A N 1
ATOM 704 C CA . GLN A 1 87 ? 18.067 -4.632 -6.242 1.00 71.94 87 GLN A CA 1
ATOM 705 C C . GLN A 1 87 ? 16.640 -5.129 -6.502 1.00 71.94 87 GLN A C 1
ATOM 707 O O . GLN A 1 87 ? 16.329 -6.264 -6.158 1.00 71.94 87 GLN A O 1
ATOM 712 N N . ILE A 1 88 ? 15.835 -4.328 -7.203 1.00 67.44 88 ILE A N 1
ATOM 713 C CA . ILE A 1 88 ? 14.467 -4.680 -7.611 1.00 67.44 88 ILE A CA 1
ATOM 714 C C . ILE A 1 88 ? 14.458 -5.995 -8.392 1.00 67.44 88 ILE A C 1
ATOM 716 O O . ILE A 1 88 ? 13.688 -6.896 -8.086 1.00 67.44 88 ILE A O 1
ATOM 720 N N . LEU A 1 89 ? 15.362 -6.142 -9.366 1.00 71.06 89 LEU A N 1
ATOM 721 C CA . LEU A 1 89 ? 15.489 -7.377 -10.140 1.00 71.06 89 LEU A CA 1
ATOM 722 C C . LEU A 1 89 ? 15.834 -8.590 -9.265 1.00 71.06 89 LEU A C 1
ATOM 724 O O . LEU A 1 89 ? 15.272 -9.661 -9.475 1.00 71.06 89 LEU A O 1
ATOM 728 N N . LYS A 1 90 ? 16.737 -8.440 -8.286 1.00 73.00 90 LYS A N 1
ATOM 729 C CA . LYS A 1 90 ? 17.079 -9.525 -7.354 1.00 73.00 90 LYS A CA 1
ATOM 730 C C . LYS A 1 90 ? 15.867 -9.935 -6.514 1.00 73.00 90 LYS A C 1
ATOM 732 O O . LYS A 1 90 ? 15.616 -11.123 -6.379 1.00 73.00 90 LYS A O 1
ATOM 737 N N . GLU A 1 91 ? 15.126 -8.969 -5.981 1.00 70.50 91 GLU A N 1
ATOM 738 C CA . GLU A 1 91 ? 13.943 -9.210 -5.145 1.00 70.50 91 GLU A CA 1
ATOM 739 C C . GLU A 1 91 ? 12.803 -9.859 -5.945 1.00 70.50 91 GLU A C 1
ATOM 741 O O . GLU A 1 91 ? 12.229 -10.849 -5.499 1.00 70.50 91 GLU A O 1
ATOM 746 N N . ILE A 1 92 ? 12.544 -9.378 -7.165 1.00 68.06 92 ILE A N 1
ATOM 747 C CA . ILE A 1 92 ? 11.566 -9.967 -8.092 1.00 68.06 92 ILE A CA 1
ATOM 748 C C . ILE A 1 92 ? 11.915 -11.419 -8.428 1.00 68.06 92 ILE A C 1
ATOM 750 O O . ILE A 1 92 ? 11.048 -12.289 -8.406 1.00 68.06 92 ILE A O 1
ATOM 754 N N . ASN A 1 93 ? 13.182 -11.693 -8.748 1.00 70.75 93 ASN A N 1
ATOM 755 C CA . ASN A 1 93 ? 13.616 -13.037 -9.132 1.00 70.75 93 ASN A CA 1
ATOM 756 C C . ASN A 1 93 ? 13.514 -14.048 -7.982 1.00 70.75 93 ASN A C 1
ATOM 758 O O . ASN A 1 93 ? 13.506 -15.250 -8.233 1.00 70.75 93 ASN A O 1
ATOM 762 N N . SER A 1 94 ? 13.421 -13.570 -6.741 1.00 68.19 94 SER A N 1
ATOM 763 C CA . SER A 1 94 ? 13.254 -14.403 -5.554 1.00 68.19 94 SER A CA 1
ATOM 764 C C . SER A 1 94 ? 11.798 -14.781 -5.255 1.00 68.19 94 SER A C 1
ATOM 766 O O . SER A 1 94 ? 11.572 -15.526 -4.299 1.00 68.19 94 SER A O 1
ATOM 768 N N . ILE A 1 95 ? 10.818 -14.287 -6.028 1.00 68.00 95 ILE A N 1
ATOM 769 C CA . ILE A 1 95 ? 9.396 -14.631 -5.874 1.00 68.00 95 ILE A CA 1
ATOM 770 C C . ILE A 1 95 ? 9.175 -16.084 -6.326 1.00 68.00 95 ILE A C 1
ATOM 772 O O . ILE A 1 95 ? 9.365 -16.388 -7.510 1.00 68.00 95 ILE A O 1
ATOM 776 N N . PRO A 1 96 ? 8.732 -16.997 -5.443 1.00 64.62 96 PRO A N 1
ATOM 777 C CA . PRO A 1 96 ? 8.545 -18.388 -5.833 1.00 64.62 96 PRO A CA 1
ATOM 778 C C . PRO A 1 96 ? 7.330 -18.556 -6.766 1.00 64.62 96 PRO A C 1
ATOM 780 O O . PRO A 1 96 ? 6.225 -18.082 -6.485 1.00 64.62 96 PRO A O 1
ATOM 783 N N . LYS A 1 97 ? 7.527 -19.248 -7.899 1.00 67.75 97 LYS A N 1
ATOM 784 C CA . LYS A 1 97 ? 6.515 -19.396 -8.970 1.00 67.75 97 LYS A CA 1
ATOM 785 C C . LYS A 1 97 ? 5.231 -20.096 -8.515 1.00 67.75 97 LYS A C 1
ATOM 787 O O . LYS A 1 97 ? 4.172 -19.855 -9.077 1.00 67.75 97 LYS A O 1
ATOM 792 N N . ASN A 1 98 ? 5.309 -20.946 -7.497 1.00 62.72 98 ASN A N 1
ATOM 793 C CA . ASN A 1 98 ? 4.181 -21.674 -6.911 1.00 62.72 98 ASN A CA 1
ATOM 794 C C . ASN A 1 98 ? 3.140 -20.766 -6.227 1.00 62.72 98 ASN A C 1
ATOM 796 O O . ASN A 1 98 ? 2.010 -21.206 -6.035 1.00 62.72 98 ASN A O 1
ATOM 800 N N . HIS A 1 99 ? 3.470 -19.510 -5.902 1.00 65.25 99 HIS A N 1
ATOM 801 C CA . HIS A 1 99 ? 2.492 -18.530 -5.396 1.00 65.25 99 HIS A CA 1
ATOM 802 C C . HIS A 1 99 ? 1.801 -17.731 -6.517 1.00 65.25 99 HIS A C 1
ATOM 804 O O . HIS A 1 99 ? 0.846 -16.986 -6.276 1.00 65.25 99 HIS A O 1
ATOM 810 N N . LEU A 1 100 ? 2.245 -17.916 -7.762 1.00 66.94 100 LEU A N 1
ATOM 811 C CA . LEU A 1 100 ? 1.666 -17.318 -8.959 1.00 66.94 100 LEU A CA 1
ATOM 812 C C . LEU A 1 100 ? 0.674 -18.309 -9.576 1.00 66.94 100 LEU A C 1
ATOM 814 O O . LEU A 1 100 ? 0.985 -19.041 -10.513 1.00 66.94 100 LEU A O 1
ATOM 818 N N . THR A 1 101 ? -0.526 -18.376 -9.002 1.00 65.56 101 THR A N 1
ATOM 819 C CA . THR A 1 101 ? -1.632 -19.158 -9.573 1.00 65.56 101 THR A CA 1
ATOM 820 C C . THR A 1 101 ? -2.325 -18.378 -10.6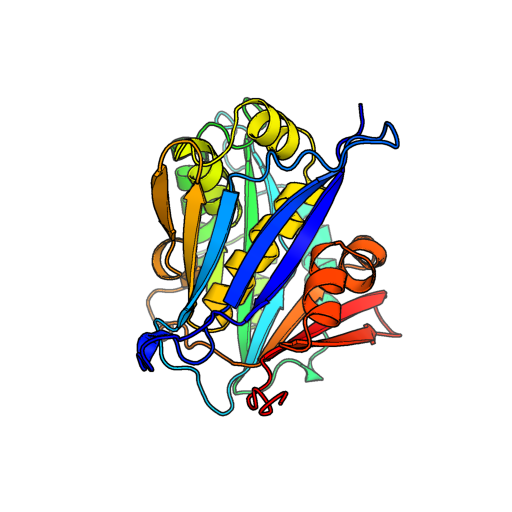95 1.00 65.56 101 THR A C 1
ATOM 822 O O . THR A 1 101 ? -2.224 -17.154 -10.755 1.00 65.56 101 THR A O 1
ATOM 825 N N . LEU A 1 102 ? -3.083 -19.060 -11.562 1.00 61.50 102 LEU A N 1
ATOM 826 C CA . LEU A 1 102 ? -3.855 -18.408 -12.636 1.00 61.50 102 LEU A CA 1
ATOM 827 C C . LEU A 1 102 ? -4.923 -17.419 -12.124 1.00 61.50 102 LEU A C 1
ATOM 829 O O . LEU A 1 102 ? -5.372 -16.571 -12.887 1.00 61.50 102 LEU A O 1
ATOM 833 N N . SER A 1 103 ? -5.339 -17.515 -10.856 1.00 77.00 103 SER A N 1
ATOM 834 C CA . SER A 1 103 ? -6.293 -16.594 -10.221 1.00 77.00 103 SER A CA 1
ATOM 835 C C . SER A 1 103 ? -5.626 -15.517 -9.355 1.00 77.00 103 SER A C 1
ATOM 837 O O . SER A 1 103 ? -6.330 -14.743 -8.697 1.00 77.00 103 SER A O 1
ATOM 839 N N . SER A 1 104 ? -4.290 -15.451 -9.342 1.00 85.69 104 SER A N 1
ATOM 840 C CA . SER A 1 104 ? -3.542 -14.427 -8.613 1.00 85.69 104 SER A CA 1
ATOM 841 C C . SER A 1 104 ? -3.541 -13.102 -9.377 1.00 85.69 104 SER A C 1
ATOM 843 O O . SER A 1 104 ? -3.242 -13.067 -10.568 1.00 85.69 104 SER A O 1
ATOM 845 N N . GLN A 1 105 ? -3.812 -12.004 -8.671 1.00 91.56 105 GLN A N 1
ATOM 846 C CA . GLN A 1 105 ? -3.565 -10.649 -9.155 1.00 91.56 105 GLN A CA 1
ATOM 847 C C . GLN A 1 105 ? -2.276 -10.109 -8.550 1.00 91.56 105 GLN A C 1
ATOM 849 O O . GLN A 1 105 ? -2.152 -10.044 -7.325 1.00 91.56 105 GLN A O 1
ATOM 854 N N . MET A 1 106 ? -1.325 -9.725 -9.397 1.00 90.19 106 MET A N 1
ATOM 855 C CA . MET A 1 106 ? -0.021 -9.246 -8.948 1.00 90.19 106 MET A CA 1
ATOM 856 C C . MET A 1 106 ? 0.009 -7.720 -8.883 1.00 90.19 106 MET A C 1
ATOM 858 O O . MET A 1 106 ? -0.291 -7.040 -9.871 1.00 90.19 106 MET A O 1
ATOM 862 N N . LEU A 1 107 ? 0.411 -7.189 -7.731 1.00 92.75 107 LEU A N 1
ATOM 863 C CA . LEU A 1 107 ? 0.591 -5.760 -7.516 1.00 92.75 107 LEU A CA 1
ATOM 864 C C . LEU A 1 107 ? 1.984 -5.433 -6.977 1.00 92.75 107 LEU A C 1
ATOM 866 O O . LEU A 1 107 ? 2.618 -6.255 -6.324 1.00 92.75 107 LEU A O 1
ATOM 870 N N . LEU A 1 108 ? 2.447 -4.218 -7.242 1.00 91.31 108 LEU A N 1
ATOM 871 C CA . LEU A 1 108 ? 3.684 -3.652 -6.713 1.00 91.31 108 LEU A CA 1
ATOM 872 C C . LEU A 1 108 ? 3.299 -2.477 -5.828 1.00 91.31 108 LEU A C 1
ATOM 874 O O . LEU A 1 108 ? 2.559 -1.606 -6.276 1.00 91.31 108 LEU A O 1
ATOM 878 N N . VAL A 1 109 ? 3.806 -2.419 -4.604 1.00 92.19 109 VAL A N 1
ATOM 879 C CA . VAL A 1 109 ? 3.658 -1.212 -3.785 1.00 92.19 109 VAL A CA 1
ATOM 880 C C . VAL A 1 109 ? 4.775 -0.232 -4.163 1.00 92.19 109 VAL A C 1
ATOM 882 O O . VAL A 1 109 ? 5.927 -0.629 -4.296 1.00 92.19 109 VAL A O 1
ATOM 885 N N . LEU A 1 110 ? 4.449 1.034 -4.407 1.00 92.56 110 LEU A N 1
ATOM 886 C CA . LEU A 1 110 ? 5.390 2.082 -4.796 1.00 92.56 110 LEU A CA 1
ATOM 887 C C . LEU A 1 110 ? 5.353 3.195 -3.750 1.00 92.56 110 LEU A C 1
ATOM 889 O O . LEU A 1 110 ? 4.347 3.887 -3.618 1.00 92.56 110 LEU A O 1
ATOM 893 N N . ASP A 1 111 ? 6.457 3.380 -3.035 1.00 92.12 111 ASP A N 1
ATOM 894 C CA . ASP A 1 111 ? 6.598 4.409 -2.009 1.00 92.12 111 ASP A CA 1
ATOM 895 C C . ASP A 1 111 ? 7.617 5.456 -2.457 1.00 92.12 111 ASP A C 1
ATOM 897 O O . ASP A 1 111 ? 8.828 5.278 -2.298 1.00 92.12 111 ASP A O 1
ATOM 901 N N . ILE A 1 112 ? 7.133 6.543 -3.060 1.00 91.31 112 ILE A N 1
ATOM 902 C CA . ILE A 1 112 ? 7.967 7.682 -3.450 1.00 91.31 112 ILE A CA 1
ATOM 903 C C . ILE A 1 112 ? 7.873 8.778 -2.391 1.00 91.31 112 ILE A C 1
ATOM 905 O O . ILE A 1 112 ? 6.794 9.285 -2.092 1.00 91.31 112 ILE A O 1
ATOM 909 N N . LYS A 1 113 ? 9.034 9.219 -1.905 1.00 90.81 113 LYS A N 1
ATOM 910 C CA . LYS A 1 113 ? 9.194 10.465 -1.150 1.00 90.81 113 LYS A CA 1
ATOM 911 C C . LYS A 1 113 ? 10.158 11.409 -1.862 1.00 90.81 113 LYS A C 1
ATOM 913 O O . LYS A 1 113 ? 11.084 10.974 -2.553 1.00 90.81 113 LYS A O 1
ATOM 918 N N . THR A 1 114 ? 9.974 12.705 -1.656 1.00 90.62 114 THR A N 1
ATOM 919 C CA . THR A 1 114 ? 10.902 13.724 -2.160 1.00 90.62 114 THR A CA 1
ATOM 920 C C . THR A 1 114 ? 12.099 13.892 -1.218 1.00 90.62 114 THR A C 1
ATOM 922 O O . THR A 1 114 ? 11.974 13.717 -0.005 1.00 90.62 114 THR A O 1
ATOM 925 N N . LYS A 1 115 ? 13.272 14.244 -1.747 1.00 89.56 115 LYS A N 1
ATOM 926 C CA . LYS A 1 115 ? 14.465 14.565 -0.945 1.00 89.56 115 LYS A CA 1
ATOM 927 C C . LYS A 1 115 ? 14.292 15.861 -0.174 1.00 89.56 115 LYS A C 1
ATOM 929 O O . LYS A 1 115 ? 14.813 16.001 0.926 1.00 89.56 115 LYS A O 1
ATOM 934 N N . GLU A 1 116 ? 13.593 16.804 -0.786 1.00 89.38 116 GLU A N 1
ATOM 935 C CA . GLU A 1 116 ? 13.484 18.178 -0.326 1.00 89.38 116 GLU A CA 1
ATOM 936 C C . GLU A 1 116 ? 12.525 18.291 0.859 1.00 89.38 116 GLU A C 1
ATOM 938 O O . GLU A 1 116 ? 12.791 19.032 1.803 1.00 89.38 116 GLU A O 1
ATOM 943 N N . CYS A 1 117 ? 11.416 17.549 0.827 1.00 88.06 117 CYS A N 1
ATOM 944 C CA . CYS A 1 117 ? 10.352 17.690 1.821 1.00 88.06 117 CYS A CA 1
ATOM 945 C C . CYS A 1 117 ? 9.676 16.366 2.212 1.00 88.06 117 CYS A C 1
ATOM 947 O O . CYS A 1 117 ? 8.630 16.365 2.859 1.00 88.06 117 CYS A O 1
ATOM 949 N N . GLY A 1 118 ? 10.260 15.218 1.856 1.00 90.00 118 GLY A N 1
ATOM 950 C CA . GLY A 1 118 ? 9.681 13.916 2.173 1.00 90.00 118 GLY A CA 1
ATOM 951 C C . GLY A 1 118 ? 8.304 13.758 1.531 1.00 90.00 118 GLY A C 1
ATOM 952 O O . GLY A 1 118 ? 8.187 13.811 0.306 1.00 90.00 118 GLY A O 1
ATOM 953 N N . TYR A 1 119 ? 7.282 13.579 2.370 1.00 92.12 119 TYR A N 1
ATOM 954 C CA . TYR A 1 119 ? 5.882 13.411 1.965 1.00 92.12 119 TYR A CA 1
ATOM 955 C C . TYR A 1 119 ? 5.063 14.715 1.959 1.00 92.12 119 TYR A C 1
ATOM 957 O O . TYR A 1 119 ? 3.872 14.679 1.673 1.00 92.12 119 TYR A O 1
ATOM 965 N N . ASP A 1 120 ? 5.676 15.867 2.254 1.00 90.44 120 ASP A N 1
ATOM 966 C CA . ASP A 1 120 ? 4.949 17.133 2.449 1.00 90.44 120 ASP A CA 1
ATOM 967 C C . ASP A 1 120 ? 4.553 17.845 1.143 1.00 90.44 120 ASP A C 1
ATOM 969 O O . ASP A 1 120 ? 3.899 18.887 1.177 1.00 90.44 120 ASP A O 1
ATOM 973 N N . ASN A 1 121 ? 4.910 17.287 -0.016 1.00 90.69 121 ASN A N 1
ATOM 974 C CA . ASN A 1 121 ? 4.547 17.818 -1.328 1.00 90.69 121 ASN A CA 1
ATOM 975 C C . ASN A 1 121 ? 3.787 16.774 -2.151 1.00 90.69 121 ASN A C 1
ATOM 977 O O . ASN A 1 121 ? 4.362 16.040 -2.958 1.00 90.69 121 ASN A O 1
ATOM 981 N N . LEU A 1 122 ? 2.474 16.731 -1.925 1.00 93.31 122 LEU A N 1
ATOM 982 C CA . LEU A 1 122 ? 1.551 15.808 -2.581 1.00 93.31 122 LEU A CA 1
ATOM 983 C C . LEU A 1 122 ? 1.618 15.888 -4.111 1.00 93.31 122 LEU A C 1
ATOM 985 O O . LEU A 1 122 ? 1.670 14.857 -4.772 1.00 93.31 122 LEU A O 1
ATOM 989 N N . GLU A 1 123 ? 1.639 17.093 -4.678 1.00 94.12 123 GLU A N 1
ATOM 990 C CA . GLU A 1 123 ? 1.606 17.280 -6.134 1.00 94.12 123 GLU A CA 1
ATOM 991 C C . GLU A 1 123 ? 2.904 16.815 -6.804 1.00 94.12 123 GLU A C 1
ATOM 993 O O . GLU A 1 123 ? 2.864 16.173 -7.856 1.00 94.12 123 GLU A O 1
ATOM 998 N N . ALA A 1 124 ? 4.057 17.047 -6.166 1.00 92.88 124 ALA A N 1
ATOM 999 C CA . ALA A 1 124 ? 5.323 16.498 -6.645 1.00 92.88 124 ALA A CA 1
ATOM 1000 C C . ALA A 1 124 ? 5.329 14.963 -6.597 1.00 92.88 124 ALA A C 1
ATOM 1002 O O . ALA A 1 124 ? 5.785 14.322 -7.540 1.00 92.88 124 ALA A O 1
ATOM 1003 N N . ILE A 1 125 ? 4.801 14.366 -5.525 1.00 94.81 125 ILE A N 1
ATOM 1004 C CA . ILE A 1 125 ? 4.728 12.905 -5.383 1.00 94.81 125 ILE A CA 1
ATOM 1005 C C . ILE A 1 125 ? 3.797 12.297 -6.428 1.00 94.81 125 ILE A C 1
ATOM 1007 O O . ILE A 1 125 ? 4.204 11.352 -7.099 1.00 94.81 125 ILE A O 1
ATOM 1011 N N . LYS A 1 126 ? 2.603 12.870 -6.627 1.00 95.19 126 LYS A N 1
ATOM 1012 C CA . LYS A 1 126 ? 1.675 12.447 -7.686 1.00 95.19 126 LYS A CA 1
ATOM 1013 C C . LYS A 1 126 ? 2.346 12.480 -9.056 1.00 95.19 126 LYS A C 1
ATOM 1015 O O . LYS A 1 126 ? 2.314 11.481 -9.763 1.00 95.19 126 LYS A O 1
ATOM 1020 N N . SER A 1 127 ? 3.015 13.586 -9.385 1.00 94.31 127 SER A N 1
ATOM 1021 C CA . SER A 1 127 ? 3.718 13.736 -10.666 1.00 94.31 127 SER A CA 1
ATOM 1022 C C . SER A 1 127 ? 4.787 12.652 -10.855 1.00 94.31 127 SER A C 1
ATOM 1024 O O . SER A 1 127 ? 4.872 12.034 -11.910 1.00 94.31 127 SER A O 1
ATOM 1026 N N . LEU A 1 128 ? 5.575 12.361 -9.815 1.00 92.88 128 LEU A N 1
ATOM 1027 C CA . LEU A 1 128 ? 6.613 11.325 -9.859 1.00 92.88 128 LEU A CA 1
ATOM 1028 C C . LEU A 1 128 ? 6.036 9.908 -9.985 1.00 92.88 128 LEU A C 1
ATOM 1030 O O . LEU A 1 128 ? 6.605 9.062 -10.674 1.00 92.88 128 LEU A O 1
ATOM 1034 N N . GLU A 1 129 ? 4.922 9.625 -9.319 1.00 95.00 129 GLU A N 1
ATOM 1035 C CA . GLU A 1 129 ? 4.233 8.341 -9.440 1.00 95.00 129 GLU A CA 1
ATOM 1036 C C . GLU A 1 129 ? 3.591 8.168 -10.824 1.00 95.00 129 GLU A C 1
ATOM 1038 O O . GLU A 1 129 ? 3.663 7.082 -11.400 1.00 95.00 129 GLU A O 1
ATOM 1043 N N . GLU A 1 130 ? 3.035 9.233 -11.404 1.00 94.31 130 GLU A N 1
ATOM 1044 C CA . GLU A 1 130 ? 2.545 9.253 -12.787 1.00 94.31 130 GLU A CA 1
ATOM 1045 C C . GLU A 1 130 ? 3.680 9.023 -13.795 1.00 94.31 130 GLU A C 1
ATOM 1047 O O . GLU A 1 130 ? 3.540 8.199 -14.702 1.00 94.31 130 GLU A O 1
ATOM 1052 N N . GLU A 1 131 ? 4.835 9.667 -13.601 1.00 92.69 131 GLU A N 1
ATOM 1053 C CA . GLU A 1 131 ? 6.046 9.409 -14.388 1.00 92.69 131 GLU A CA 1
ATOM 1054 C C . GLU A 1 131 ? 6.492 7.941 -14.287 1.00 92.69 131 GLU A C 1
ATOM 1056 O O . GLU A 1 131 ? 6.856 7.333 -15.296 1.00 92.69 131 GLU A O 1
ATOM 1061 N N . PHE A 1 132 ? 6.439 7.338 -13.094 1.00 92.12 132 PHE A N 1
ATOM 1062 C CA . PHE A 1 132 ? 6.760 5.921 -12.914 1.00 92.12 132 PHE A CA 1
ATOM 1063 C C . PHE A 1 132 ? 5.768 5.010 -13.652 1.00 92.12 132 PHE A C 1
ATOM 1065 O O . PHE A 1 132 ? 6.181 4.067 -14.330 1.00 92.12 132 PHE A O 1
ATOM 1072 N N . LEU A 1 133 ? 4.464 5.289 -13.556 1.00 94.06 133 LEU A N 1
ATOM 1073 C CA . LEU A 1 133 ? 3.425 4.535 -14.265 1.00 94.06 133 LEU A CA 1
ATOM 1074 C C . LEU A 1 133 ? 3.594 4.629 -15.788 1.00 94.06 133 LEU A C 1
ATOM 1076 O O . LEU A 1 133 ? 3.405 3.633 -16.491 1.00 94.06 133 LEU A O 1
ATOM 1080 N N . ALA A 1 134 ? 4.019 5.786 -16.303 1.00 93.50 134 ALA A N 1
ATOM 1081 C CA . ALA A 1 134 ? 4.266 5.989 -17.728 1.00 93.50 134 ALA A CA 1
ATOM 1082 C C . ALA A 1 134 ? 5.357 5.057 -18.290 1.00 93.50 134 ALA A C 1
ATOM 1084 O O . ALA A 1 134 ? 5.267 4.654 -19.453 1.00 93.50 134 ALA A O 1
ATOM 1085 N N . LEU A 1 135 ? 6.315 4.607 -17.463 1.00 91.50 135 LEU A N 1
ATOM 1086 C CA . LEU A 1 135 ? 7.346 3.640 -17.870 1.00 91.50 135 LEU A CA 1
ATOM 1087 C C . LEU A 1 135 ? 6.742 2.327 -18.392 1.00 91.50 135 LEU A C 1
ATOM 1089 O O . LEU A 1 135 ? 7.330 1.664 -19.247 1.00 91.50 135 LEU A O 1
ATOM 1093 N N . PHE A 1 136 ? 5.552 1.933 -17.925 1.00 92.25 136 PHE A N 1
ATOM 1094 C CA . PHE A 1 136 ? 4.875 0.733 -18.423 1.00 92.25 136 PHE A CA 1
ATOM 1095 C C . PHE A 1 136 ? 4.310 0.900 -19.839 1.00 92.25 136 PHE A C 1
ATOM 1097 O O . PHE A 1 136 ? 4.034 -0.106 -20.490 1.00 92.25 136 PHE A O 1
ATOM 1104 N N . SER A 1 137 ? 4.214 2.119 -20.362 1.00 91.94 137 SER A N 1
ATOM 1105 C CA . SER A 1 137 ? 3.764 2.388 -21.736 1.00 91.94 137 SER A CA 1
ATOM 1106 C C . SER A 1 137 ? 4.909 2.744 -22.691 1.00 91.94 137 SER A C 1
ATOM 1108 O O . SER A 1 137 ? 4.696 2.864 -23.895 1.00 91.94 137 SER A O 1
ATOM 1110 N N . GLU A 1 138 ? 6.138 2.890 -22.189 1.00 91.31 138 GLU A N 1
ATOM 1111 C CA . GLU A 1 138 ? 7.292 3.202 -23.030 1.00 91.31 138 GLU A CA 1
ATOM 1112 C C . GLU A 1 138 ? 7.627 2.064 -24.003 1.00 91.31 138 GLU A C 1
ATOM 1114 O O . GLU A 1 138 ? 7.553 0.878 -23.670 1.00 91.31 138 GLU A O 1
ATOM 1119 N N . ARG A 1 139 ? 8.078 2.440 -25.209 1.00 88.75 139 ARG A N 1
ATOM 1120 C CA . ARG A 1 139 ? 8.559 1.494 -26.231 1.00 88.75 139 ARG A CA 1
ATOM 1121 C C . ARG A 1 139 ? 9.822 0.755 -25.785 1.00 88.75 139 ARG A C 1
ATOM 1123 O O . ARG A 1 139 ? 9.972 -0.422 -26.088 1.00 88.75 139 ARG A O 1
ATOM 1130 N N . ASN A 1 140 ? 10.712 1.454 -25.080 1.00 87.88 140 ASN A N 1
ATOM 1131 C CA . ASN A 1 140 ? 11.986 0.934 -24.580 1.00 87.88 140 ASN A CA 1
ATOM 1132 C C . ASN A 1 140 ? 12.084 1.181 -23.066 1.00 87.88 140 ASN A C 1
ATOM 1134 O O . ASN A 1 140 ? 12.875 2.027 -22.643 1.00 87.88 140 ASN A O 1
ATOM 1138 N N . PRO A 1 141 ? 11.264 0.490 -22.255 1.00 88.38 141 PRO A N 1
ATOM 1139 C CA . PRO A 1 141 ? 11.226 0.735 -20.825 1.00 88.38 141 PRO A CA 1
ATOM 1140 C C . PRO A 1 141 ? 12.528 0.263 -20.154 1.00 88.38 141 PRO A C 1
ATOM 1142 O O . PRO A 1 141 ? 13.234 -0.599 -20.694 1.00 88.38 141 PRO A O 1
ATOM 1145 N N . PRO A 1 142 ? 12.846 0.752 -18.943 1.00 84.81 142 PRO A N 1
ATOM 1146 C CA . PRO A 1 142 ? 13.956 0.223 -18.158 1.00 84.81 142 PRO A CA 1
ATOM 1147 C C . PRO A 1 142 ? 13.871 -1.310 -17.990 1.00 84.81 142 PRO A C 1
ATOM 1149 O O . PRO A 1 142 ? 12.771 -1.837 -17.799 1.00 84.81 142 PRO A O 1
ATOM 1152 N N . PRO A 1 143 ? 15.002 -2.049 -17.964 1.00 82.75 143 PRO A N 1
ATOM 1153 C CA . PRO A 1 143 ? 14.987 -3.516 -17.898 1.00 82.75 143 PRO A CA 1
ATOM 1154 C C . PRO A 1 143 ? 14.178 -4.103 -16.732 1.00 82.75 143 PRO A C 1
ATOM 1156 O O . PRO A 1 143 ? 13.566 -5.158 -16.873 1.00 82.75 143 PRO A O 1
ATOM 1159 N N . TYR A 1 144 ? 14.135 -3.423 -15.581 1.00 82.62 144 TYR A N 1
ATOM 1160 C CA . TYR A 1 144 ? 13.344 -3.885 -14.437 1.00 82.62 144 TYR A CA 1
ATOM 1161 C C . TYR A 1 144 ? 11.831 -3.746 -14.672 1.00 82.62 144 TYR A C 1
ATOM 1163 O O . TYR A 1 144 ? 11.081 -4.622 -14.259 1.00 82.62 144 TYR A O 1
ATOM 1171 N N . ILE A 1 145 ? 11.382 -2.706 -15.387 1.00 87.31 145 ILE A N 1
ATOM 1172 C CA . ILE A 1 145 ? 9.979 -2.545 -15.796 1.00 87.31 145 ILE A CA 1
ATOM 1173 C C . ILE A 1 145 ? 9.604 -3.640 -16.795 1.00 87.31 145 ILE A C 1
ATOM 1175 O O . ILE A 1 145 ? 8.540 -4.243 -16.678 1.00 87.31 145 ILE A O 1
ATOM 1179 N N . GLN A 1 146 ? 10.492 -3.950 -17.745 1.00 84.69 146 GLN A N 1
ATOM 1180 C CA . GLN A 1 146 ? 10.283 -5.070 -18.663 1.00 84.69 146 GLN A CA 1
ATOM 1181 C C . GLN A 1 146 ? 10.136 -6.393 -17.899 1.00 84.69 146 GLN A C 1
ATOM 1183 O O . GLN A 1 146 ? 9.224 -7.162 -18.186 1.00 84.69 146 GLN A O 1
ATOM 1188 N N . GLN A 1 147 ? 10.970 -6.630 -16.885 1.00 79.56 147 GLN A N 1
ATOM 1189 C CA . GLN A 1 147 ? 10.860 -7.822 -16.048 1.00 79.56 147 GLN A CA 1
ATOM 1190 C C . GLN A 1 147 ? 9.557 -7.855 -15.237 1.00 79.56 147 GLN A C 1
ATOM 1192 O O . GLN A 1 147 ? 8.922 -8.905 -15.179 1.00 79.56 147 GLN A O 1
ATOM 1197 N N . LEU A 1 148 ? 9.128 -6.724 -14.662 1.00 84.69 148 LEU A N 1
ATOM 1198 C CA . LEU A 1 148 ? 7.839 -6.607 -13.967 1.00 84.69 148 LEU A CA 1
ATOM 1199 C C . LEU A 1 148 ? 6.664 -6.972 -14.888 1.00 84.69 148 LEU A C 1
ATOM 1201 O O . LEU A 1 148 ? 5.750 -7.679 -14.473 1.00 84.69 148 LEU A O 1
ATOM 1205 N N . LYS A 1 149 ? 6.712 -6.569 -16.162 1.00 86.00 149 LYS A N 1
ATOM 1206 C CA . LYS A 1 149 ? 5.724 -7.009 -17.158 1.00 86.00 149 LYS A CA 1
ATOM 1207 C C . LYS A 1 149 ? 5.801 -8.518 -17.406 1.00 86.00 149 LYS A C 1
ATOM 1209 O O . LYS A 1 149 ? 4.768 -9.179 -17.417 1.00 86.00 149 LYS A O 1
ATOM 1214 N N . THR A 1 150 ? 7.005 -9.074 -17.560 1.00 83.06 150 THR A N 1
ATOM 1215 C CA . THR A 1 150 ? 7.219 -10.511 -17.818 1.00 83.06 150 THR A CA 1
ATOM 1216 C C . THR A 1 150 ? 6.694 -11.405 -16.694 1.00 83.06 150 THR A C 1
ATOM 1218 O O . THR A 1 150 ? 6.153 -12.470 -16.974 1.00 83.06 150 THR A O 1
ATOM 1221 N N . ILE A 1 151 ? 6.826 -10.991 -15.429 1.00 78.75 151 ILE A N 1
ATOM 1222 C CA . ILE A 1 151 ? 6.290 -11.753 -14.286 1.00 78.75 151 ILE A CA 1
ATOM 1223 C C . ILE A 1 151 ? 4.766 -11.618 -14.133 1.00 78.75 151 ILE A C 1
ATOM 1225 O O . ILE A 1 151 ? 4.186 -12.290 -13.287 1.00 78.75 151 ILE A O 1
ATOM 1229 N N . GLY A 1 152 ? 4.119 -10.774 -14.942 1.00 84.25 152 GLY A N 1
ATOM 1230 C CA . GLY A 1 152 ? 2.675 -10.571 -14.914 1.00 84.25 152 GLY A CA 1
ATOM 1231 C C . GLY A 1 152 ? 2.208 -9.513 -13.916 1.00 84.25 152 GLY A C 1
ATOM 1232 O O . GLY A 1 152 ? 1.100 -9.635 -13.403 1.00 84.25 152 GLY A O 1
ATOM 1233 N N . LEU A 1 153 ? 3.013 -8.480 -13.628 1.00 89.62 153 LEU A N 1
ATOM 1234 C CA . LEU A 1 153 ? 2.561 -7.352 -12.812 1.00 89.62 153 LEU A CA 1
ATOM 1235 C C . LEU A 1 153 ? 1.376 -6.638 -13.481 1.00 89.62 153 LEU A C 1
ATOM 1237 O O . LEU A 1 153 ? 1.500 -6.103 -14.586 1.00 89.62 153 LEU A O 1
ATOM 1241 N N . GLN A 1 154 ? 0.249 -6.563 -12.775 1.00 93.50 154 GLN A N 1
ATOM 1242 C CA . GLN A 1 154 ? -0.984 -5.963 -13.290 1.00 93.50 154 GLN A CA 1
ATOM 1243 C C . GLN A 1 154 ? -1.289 -4.600 -12.669 1.00 93.50 154 GLN A C 1
ATOM 1245 O O . GLN A 1 154 ? -1.864 -3.732 -13.327 1.00 93.50 154 GLN A O 1
ATOM 1250 N N . PHE A 1 155 ? -0.909 -4.398 -11.408 1.00 96.06 155 PHE A N 1
ATOM 1251 C CA . PHE A 1 155 ? -1.276 -3.197 -10.665 1.00 96.06 155 PHE A CA 1
ATOM 1252 C C . PHE A 1 155 ? -0.085 -2.583 -9.931 1.00 96.06 155 PHE A C 1
ATOM 1254 O O . PHE A 1 155 ? 0.859 -3.270 -9.545 1.00 96.06 155 PHE A O 1
ATOM 1261 N N . VAL A 1 156 ? -0.151 -1.277 -9.698 1.00 95.62 156 VAL A N 1
ATOM 1262 C CA . VAL A 1 156 ? 0.752 -0.542 -8.812 1.00 95.62 156 VAL A CA 1
ATOM 1263 C C . VAL A 1 156 ? -0.091 0.139 -7.743 1.00 95.62 156 VAL A C 1
ATOM 1265 O O . VAL A 1 156 ? -1.076 0.804 -8.061 1.00 95.62 156 VAL A O 1
ATOM 1268 N N . PHE A 1 157 ? 0.278 -0.040 -6.479 1.00 96.81 157 PHE A N 1
ATOM 1269 C CA . PHE A 1 157 ? -0.282 0.698 -5.357 1.00 96.81 157 PHE A CA 1
ATOM 1270 C C . PHE A 1 157 ? 0.597 1.912 -5.055 1.00 96.81 157 PHE A C 1
ATOM 1272 O O . PHE A 1 157 ? 1.785 1.762 -4.790 1.00 96.81 157 PHE A O 1
ATOM 1279 N N . LEU A 1 158 ? 0.004 3.097 -5.048 1.00 96.94 158 LEU A N 1
ATOM 1280 C CA . LEU A 1 158 ? 0.653 4.383 -4.821 1.00 96.94 158 LEU A CA 1
ATOM 1281 C C . LEU A 1 158 ? 0.732 4.704 -3.317 1.00 96.94 158 LEU A C 1
ATOM 1283 O O . LEU A 1 158 ? -0.101 5.428 -2.765 1.00 96.94 158 LEU A O 1
ATOM 1287 N N . GLU A 1 159 ? 1.702 4.099 -2.626 1.00 95.62 159 GLU A N 1
ATOM 1288 C CA . GLU A 1 159 ? 1.932 4.292 -1.186 1.00 95.62 159 GLU A CA 1
ATOM 1289 C C . GLU A 1 159 ? 2.443 5.708 -0.884 1.00 95.62 159 GLU A C 1
ATOM 1291 O O . GLU A 1 159 ? 2.037 6.294 0.122 1.00 95.62 159 GLU A O 1
ATOM 1296 N N . GLY A 1 160 ? 3.270 6.279 -1.767 1.00 95.38 160 GLY A N 1
ATOM 1297 C CA . GLY A 1 160 ? 3.799 7.635 -1.618 1.00 95.38 160 GLY A CA 1
ATOM 1298 C C . GLY A 1 160 ? 2.683 8.679 -1.580 1.00 95.38 160 GLY A C 1
ATOM 1299 O O . GLY A 1 160 ? 2.590 9.451 -0.619 1.00 95.38 160 GLY A O 1
ATOM 1300 N N . LYS A 1 161 ? 1.780 8.663 -2.572 1.00 96.94 161 LYS A N 1
ATOM 1301 C CA . LYS A 1 161 ? 0.587 9.529 -2.583 1.00 96.94 161 LYS A CA 1
ATOM 1302 C C . LYS A 1 161 ? -0.300 9.286 -1.368 1.00 96.94 161 LYS A C 1
ATOM 1304 O O . LYS A 1 161 ? -0.757 10.256 -0.774 1.00 96.94 161 LYS A O 1
ATOM 1309 N N . LEU A 1 162 ? -0.529 8.035 -0.958 1.00 97.12 162 LEU A N 1
ATOM 1310 C CA . LEU A 1 162 ? -1.338 7.743 0.234 1.00 97.12 162 LEU A CA 1
ATOM 1311 C C . LEU A 1 162 ? -0.742 8.372 1.501 1.00 97.12 162 LEU A C 1
ATOM 1313 O O . LEU A 1 162 ? -1.468 8.979 2.288 1.00 97.12 162 LEU A O 1
ATOM 1317 N N . LYS A 1 163 ? 0.577 8.272 1.690 1.00 95.50 163 LYS A N 1
ATOM 1318 C CA . LYS A 1 163 ? 1.280 8.919 2.806 1.00 95.50 163 LYS A CA 1
ATOM 1319 C C . LYS A 1 163 ? 1.169 10.441 2.745 1.00 95.50 163 LYS A C 1
ATOM 1321 O O . LYS A 1 163 ? 0.877 11.066 3.764 1.00 95.50 163 LYS A O 1
ATOM 1326 N N . ALA A 1 164 ? 1.362 11.029 1.568 1.00 94.88 164 ALA A N 1
ATOM 1327 C CA . ALA A 1 164 ? 1.239 12.470 1.375 1.00 94.88 164 ALA A CA 1
ATOM 1328 C C . ALA A 1 164 ? -0.193 12.971 1.635 1.00 94.88 164 ALA A C 1
ATOM 1330 O O . ALA A 1 164 ? -0.375 13.958 2.346 1.00 94.88 164 ALA A O 1
ATOM 1331 N N . ASP A 1 165 ? -1.213 12.255 1.150 1.00 96.19 165 ASP A N 1
ATOM 1332 C CA . ASP A 1 165 ? -2.618 12.572 1.418 1.00 96.19 165 ASP A CA 1
ATOM 1333 C C . ASP A 1 165 ? -2.920 12.486 2.921 1.00 96.19 165 ASP A C 1
ATOM 1335 O O . ASP A 1 165 ? -3.483 13.420 3.488 1.00 96.19 165 ASP A O 1
ATOM 1339 N N . LEU A 1 166 ? -2.494 11.415 3.604 1.00 94.38 166 LEU A N 1
ATOM 1340 C CA . LEU A 1 166 ? -2.696 11.255 5.052 1.00 94.38 166 LEU A CA 1
ATOM 1341 C C . LEU A 1 166 ? -2.159 12.445 5.861 1.00 94.38 166 LEU A C 1
ATOM 1343 O O . LEU A 1 166 ? -2.807 12.863 6.822 1.00 94.38 166 LEU A O 1
ATOM 1347 N N . LEU A 1 167 ? -1.009 12.999 5.466 1.00 92.12 167 LEU A N 1
ATOM 1348 C CA . LEU A 1 167 ? -0.420 14.184 6.096 1.00 92.12 167 LEU A CA 1
ATOM 1349 C C . LEU A 1 167 ? -1.126 15.484 5.677 1.00 92.12 167 LEU A C 1
ATOM 1351 O O . LEU A 1 167 ? -1.293 16.384 6.496 1.00 92.12 167 LEU A O 1
ATOM 1355 N N . ALA A 1 168 ? -1.582 15.595 4.428 1.00 91.62 168 ALA A N 1
ATOM 1356 C CA . ALA A 1 168 ? -2.250 16.794 3.921 1.00 91.62 168 ALA A CA 1
ATOM 1357 C C . ALA A 1 168 ? -3.653 17.011 4.519 1.00 91.62 168 ALA A C 1
ATOM 1359 O O . ALA A 1 168 ? -4.089 18.153 4.675 1.00 91.62 168 ALA A O 1
ATOM 1360 N N . GLN A 1 169 ? -4.356 15.934 4.888 1.00 90.31 169 GLN A N 1
ATOM 1361 C CA . GLN A 1 169 ? -5.726 15.998 5.416 1.00 90.31 169 GLN A CA 1
ATOM 1362 C C . GLN A 1 169 ? -5.826 16.516 6.867 1.00 90.31 169 GLN A C 1
ATOM 1364 O O . GLN A 1 169 ? -6.938 16.659 7.373 1.00 90.31 169 GLN A O 1
ATOM 1369 N N . LYS A 1 170 ? -4.701 16.801 7.547 1.00 84.56 170 LYS A N 1
ATOM 1370 C CA . LYS A 1 170 ? -4.648 17.281 8.950 1.00 84.56 170 LYS A CA 1
ATOM 1371 C C . LYS A 1 170 ? -5.368 16.365 9.950 1.00 84.56 170 LYS A C 1
ATOM 1373 O O . LYS A 1 170 ? -5.911 16.806 10.960 1.00 84.56 170 LYS A O 1
ATOM 1378 N N . LEU A 1 171 ? -5.371 15.064 9.667 1.00 88.44 171 LEU A N 1
ATOM 1379 C CA . LEU A 1 171 ? -6.083 14.058 10.461 1.00 88.44 171 LEU A CA 1
ATOM 1380 C C . LEU A 1 171 ? -5.385 13.739 11.784 1.00 88.44 171 LEU A C 1
ATOM 1382 O O . LEU A 1 171 ? -5.996 13.135 12.663 1.00 88.44 171 LEU A O 1
ATOM 1386 N N . PHE A 1 172 ? -4.124 14.126 11.941 1.00 87.06 172 PHE A N 1
ATOM 1387 C CA . PHE A 1 172 ? -3.296 13.785 13.090 1.00 87.06 172 PHE A CA 1
ATOM 1388 C C . PHE A 1 172 ? -2.949 15.044 13.884 1.00 87.06 172 PHE A C 1
ATOM 1390 O O . PHE A 1 172 ? -2.875 16.146 13.347 1.00 87.06 172 PHE A O 1
ATOM 1397 N N . HIS A 1 173 ? -2.705 14.889 15.184 1.00 83.88 173 HIS A N 1
ATOM 1398 C CA . HIS A 1 173 ? -2.173 15.993 15.980 1.00 83.88 173 HIS A CA 1
ATOM 1399 C C . HIS A 1 173 ? -0.754 16.363 15.482 1.00 83.88 173 HIS A C 1
ATOM 1401 O O . HIS A 1 173 ? -0.001 15.457 15.111 1.00 83.88 173 HIS A O 1
ATOM 1407 N N . PRO A 1 174 ? -0.307 17.636 15.530 1.00 84.56 174 PRO A N 1
ATOM 1408 C CA . PRO A 1 174 ? 1.013 18.034 15.018 1.00 84.56 174 PRO A CA 1
ATOM 1409 C C . PRO A 1 174 ? 2.204 17.221 15.555 1.00 84.56 174 PRO A C 1
ATOM 1411 O O . PRO A 1 174 ? 3.173 16.967 14.839 1.00 84.56 174 PRO A O 1
ATOM 1414 N N . SER A 1 175 ? 2.146 16.771 16.814 1.00 81.12 175 SER A N 1
ATOM 1415 C CA . SER A 1 175 ? 3.172 15.887 17.393 1.00 81.12 175 SER A CA 1
ATOM 1416 C C . SER A 1 175 ? 3.190 14.491 16.755 1.00 81.12 175 SER A C 1
ATOM 1418 O O . SER A 1 175 ? 4.265 13.923 16.562 1.00 81.12 175 SER A O 1
ATOM 1420 N N . GLN A 1 176 ? 2.023 13.957 16.391 1.00 82.44 176 GLN A N 1
ATOM 1421 C CA . GLN A 1 176 ? 1.867 12.672 15.708 1.00 82.44 176 GLN A CA 1
ATOM 1422 C C . GLN A 1 176 ? 2.318 12.778 14.249 1.00 82.44 176 GLN A C 1
ATOM 1424 O O . GLN A 1 176 ? 3.060 11.917 13.786 1.00 82.44 176 GLN A O 1
ATOM 1429 N N . GLU A 1 177 ? 1.953 13.856 13.546 1.00 86.25 177 GLU A N 1
ATOM 1430 C CA . GLU A 1 177 ? 2.453 14.120 12.188 1.00 86.25 177 GLU A CA 1
ATOM 1431 C C . GLU A 1 177 ? 3.977 14.198 12.174 1.00 86.25 177 GLU A C 1
ATOM 1433 O O . GLU A 1 177 ? 4.629 13.541 11.365 1.00 86.25 177 GLU A O 1
ATOM 1438 N N . LYS A 1 178 ? 4.566 14.943 13.118 1.00 85.00 178 LYS A N 1
ATOM 1439 C CA . LYS A 1 178 ? 6.022 15.031 13.261 1.00 85.00 178 LYS A CA 1
ATOM 1440 C C . LYS A 1 178 ? 6.655 13.653 13.474 1.00 85.00 178 LYS A C 1
ATOM 1442 O O . LYS A 1 178 ? 7.686 13.367 12.867 1.00 85.00 178 LYS A O 1
ATOM 1447 N N . HIS A 1 179 ? 6.041 12.800 14.299 1.00 83.88 179 HIS A N 1
ATOM 1448 C CA . HIS A 1 179 ? 6.500 11.424 14.501 1.00 83.88 179 HIS A CA 1
ATOM 1449 C C . HIS A 1 179 ? 6.462 10.616 13.202 1.00 83.88 179 HIS A C 1
ATOM 1451 O O . HIS A 1 179 ? 7.497 10.085 12.802 1.00 83.88 179 HIS A O 1
ATOM 1457 N N . LEU A 1 180 ? 5.313 10.584 12.518 1.00 86.19 180 LEU A N 1
ATOM 1458 C CA . LEU A 1 180 ? 5.113 9.839 11.268 1.00 86.19 180 LEU A CA 1
ATOM 1459 C C . LEU A 1 180 ? 6.081 10.292 10.164 1.00 86.19 180 LEU A C 1
ATOM 1461 O O . LEU A 1 180 ? 6.626 9.458 9.447 1.00 86.19 180 LEU A O 1
ATOM 1465 N N . LYS A 1 181 ? 6.373 11.595 10.077 1.00 83.06 181 LYS A N 1
ATOM 1466 C CA . LYS A 1 181 ? 7.377 12.143 9.149 1.00 83.06 181 LYS A CA 1
ATOM 1467 C C . LYS A 1 181 ? 8.805 11.709 9.495 1.00 83.06 181 LYS A C 1
ATOM 1469 O O . LYS A 1 181 ? 9.635 11.556 8.603 1.00 83.06 181 LYS A O 1
ATOM 1474 N N . SER A 1 182 ? 9.104 11.522 10.781 1.00 75.56 182 SER A N 1
ATOM 1475 C CA . SER A 1 182 ? 10.449 11.177 11.268 1.00 75.56 182 SER A CA 1
ATOM 1476 C C . SER A 1 182 ? 10.731 9.670 11.358 1.00 75.56 182 SER A C 1
ATOM 1478 O O . SER A 1 182 ? 11.894 9.271 11.333 1.00 75.56 182 SER A O 1
ATOM 1480 N N . SER A 1 183 ? 9.693 8.831 11.452 1.00 69.38 183 SER A N 1
ATOM 1481 C CA . SER A 1 183 ? 9.791 7.375 11.613 1.00 69.38 183 SER A CA 1
ATOM 1482 C C . SER A 1 183 ? 9.184 6.665 10.405 1.00 69.38 183 SER A C 1
ATOM 1484 O O . SER A 1 183 ? 7.977 6.422 10.353 1.00 69.38 183 SER A O 1
ATOM 1486 N N . SER A 1 184 ? 10.028 6.290 9.436 1.00 70.75 184 SER A N 1
ATOM 1487 C CA . SER A 1 184 ? 9.562 5.582 8.234 1.00 70.75 184 SER A CA 1
ATOM 1488 C C . SER A 1 184 ? 8.866 4.263 8.580 1.00 70.75 184 SER A C 1
ATOM 1490 O O . SER A 1 184 ? 7.833 3.947 8.001 1.00 70.75 184 SER A O 1
ATOM 1492 N N . SER A 1 185 ? 9.375 3.526 9.573 1.00 83.00 185 SER A N 1
ATOM 1493 C CA . SER A 1 185 ? 8.842 2.212 9.946 1.00 83.00 185 SER A CA 1
ATOM 1494 C C . SER A 1 185 ? 7.415 2.278 10.493 1.00 83.00 185 SER A C 1
ATOM 1496 O O . SER A 1 185 ? 6.572 1.490 10.073 1.00 83.00 185 SER A O 1
ATOM 1498 N N . ASP A 1 186 ? 7.119 3.193 11.421 1.00 84.56 186 ASP A N 1
ATOM 1499 C CA . ASP A 1 186 ? 5.776 3.279 12.015 1.00 84.56 186 ASP A CA 1
ATOM 1500 C C . ASP A 1 186 ? 4.743 3.753 10.991 1.00 84.56 186 ASP A C 1
ATOM 1502 O O . ASP A 1 186 ? 3.613 3.259 10.972 1.00 84.56 186 ASP A O 1
ATOM 1506 N N . PHE A 1 187 ? 5.138 4.668 10.101 1.00 88.69 187 PHE A N 1
ATOM 1507 C CA . PHE A 1 187 ? 4.248 5.135 9.048 1.00 88.69 187 PHE A CA 1
ATOM 1508 C C . PHE A 1 187 ? 3.967 4.035 8.013 1.00 88.69 187 PHE A C 1
ATOM 1510 O O . PHE A 1 187 ? 2.809 3.835 7.649 1.00 88.69 187 PHE A O 1
ATOM 1517 N N . CYS A 1 188 ? 4.979 3.252 7.614 1.00 88.75 188 CYS A N 1
ATOM 1518 C CA . CYS A 1 188 ? 4.780 2.053 6.789 1.00 88.75 188 CYS A CA 1
ATOM 1519 C C . CYS A 1 188 ? 3.795 1.074 7.450 1.00 88.75 188 CYS A C 1
ATOM 1521 O O . CYS A 1 188 ? 2.866 0.609 6.801 1.00 88.75 188 CYS A O 1
ATOM 1523 N N . GLN A 1 189 ? 3.937 0.797 8.752 1.00 89.19 189 GLN A N 1
ATOM 1524 C CA . GLN A 1 189 ? 3.036 -0.118 9.472 1.00 89.19 189 GLN A CA 1
ATOM 1525 C C . GLN A 1 189 ? 1.591 0.404 9.558 1.00 89.19 189 GLN A C 1
ATOM 1527 O O . GLN A 1 189 ? 0.650 -0.384 9.482 1.00 89.19 189 GLN A O 1
ATOM 1532 N N . LEU A 1 190 ? 1.394 1.720 9.699 1.00 91.94 190 LEU A N 1
ATOM 1533 C CA . LEU A 1 190 ? 0.065 2.337 9.638 1.00 91.94 190 LEU A CA 1
ATOM 1534 C C . LEU A 1 190 ? -0.563 2.157 8.251 1.00 91.94 190 LEU A C 1
ATOM 1536 O O . LEU A 1 190 ? -1.721 1.754 8.137 1.00 91.94 190 LEU A O 1
ATOM 1540 N N . VAL A 1 191 ? 0.200 2.454 7.201 1.00 93.69 191 VAL A N 1
ATOM 1541 C CA . VAL A 1 191 ? -0.279 2.398 5.818 1.00 93.69 191 VAL A CA 1
ATOM 1542 C C . VAL A 1 191 ? -0.530 0.958 5.356 1.00 93.69 191 VAL A C 1
ATOM 1544 O O . VAL A 1 191 ? -1.475 0.722 4.605 1.00 93.69 191 VAL A O 1
ATOM 1547 N N . GLU A 1 192 ? 0.190 -0.024 5.902 1.00 91.44 192 GLU A N 1
ATOM 1548 C CA . GLU A 1 192 ? -0.047 -1.458 5.684 1.00 91.44 192 GLU A CA 1
ATOM 1549 C C . GLU A 1 192 ? -1.494 -1.874 6.029 1.00 91.44 192 GLU A C 1
ATOM 1551 O O . GLU A 1 192 ? -2.094 -2.687 5.320 1.00 91.44 192 GLU A O 1
ATOM 1556 N N . PHE A 1 193 ? -2.123 -1.274 7.054 1.00 93.06 193 PHE A N 1
ATOM 1557 C CA . PHE A 1 193 ? -3.547 -1.514 7.334 1.00 93.06 193 PHE A CA 1
ATOM 1558 C C . PHE A 1 193 ? -4.451 -1.063 6.184 1.00 93.06 193 PHE A C 1
ATOM 1560 O O . PHE A 1 193 ? -5.399 -1.773 5.847 1.00 93.06 193 PHE A O 1
ATOM 1567 N N . ILE A 1 194 ? -4.167 0.103 5.597 1.00 95.62 194 ILE A N 1
ATOM 1568 C CA . ILE A 1 194 ? -4.969 0.704 4.525 1.00 95.62 194 ILE A CA 1
ATOM 1569 C C . ILE A 1 194 ? -4.762 -0.058 3.217 1.00 95.62 194 ILE A C 1
ATOM 1571 O O . ILE A 1 194 ? -5.740 -0.464 2.591 1.00 95.62 194 ILE A O 1
ATOM 1575 N N . ILE A 1 195 ? -3.506 -0.341 2.860 1.00 94.44 195 ILE A N 1
ATOM 1576 C CA . ILE A 1 195 ? -3.148 -1.144 1.688 1.00 94.44 195 ILE A CA 1
ATOM 1577 C C . ILE A 1 195 ? -3.888 -2.485 1.722 1.00 94.44 195 ILE A C 1
ATOM 1579 O O . ILE A 1 195 ? -4.587 -2.845 0.774 1.00 94.44 195 ILE A O 1
ATOM 1583 N N . ASN A 1 196 ? -3.792 -3.221 2.832 1.00 92.06 196 ASN A N 1
ATOM 1584 C CA . ASN A 1 196 ? -4.435 -4.528 2.926 1.00 92.06 196 ASN A CA 1
ATOM 1585 C C . ASN A 1 196 ? -5.963 -4.446 2.987 1.00 92.06 196 ASN A C 1
ATOM 1587 O O . ASN A 1 196 ? -6.632 -5.368 2.5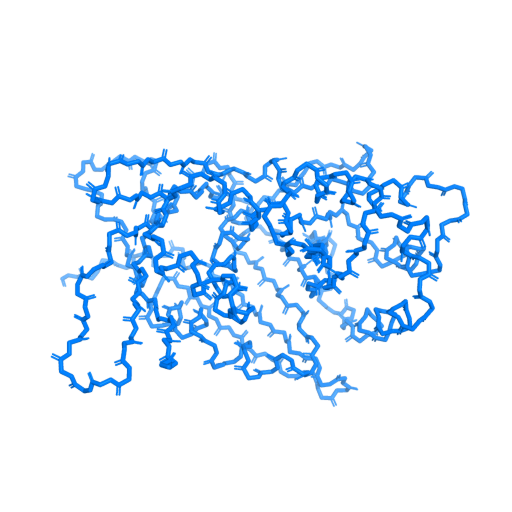19 1.00 92.06 196 ASN A O 1
ATOM 1591 N N . ALA A 1 197 ? -6.527 -3.364 3.524 1.00 93.44 197 ALA A N 1
ATOM 1592 C CA . ALA A 1 197 ? -7.967 -3.140 3.482 1.00 93.44 197 ALA A CA 1
ATOM 1593 C C . ALA A 1 197 ? -8.468 -2.969 2.042 1.00 93.44 197 ALA A C 1
ATOM 1595 O O . ALA A 1 197 ? -9.437 -3.613 1.638 1.00 93.44 197 ALA A O 1
ATOM 1596 N N . PHE A 1 198 ? -7.744 -2.205 1.225 1.00 95.19 198 PHE A N 1
ATOM 1597 C CA . PHE A 1 198 ? -8.084 -2.005 -0.186 1.00 95.19 198 PHE A CA 1
ATOM 1598 C C . PHE A 1 198 ? -8.014 -3.312 -0.979 1.00 95.19 198 PHE A C 1
ATOM 1600 O O . PHE A 1 198 ? -8.933 -3.616 -1.741 1.00 95.19 198 PHE A O 1
ATOM 1607 N N . LYS A 1 199 ? -7.008 -4.159 -0.723 1.00 93.56 199 LYS A N 1
ATOM 1608 C CA . LYS A 1 199 ? -6.925 -5.501 -1.332 1.00 93.56 199 LYS A CA 1
ATOM 1609 C C . LYS A 1 199 ? -8.126 -6.391 -0.993 1.00 93.56 199 LYS A C 1
ATOM 1611 O O . LYS A 1 199 ? -8.484 -7.260 -1.784 1.00 93.56 199 LYS A O 1
ATOM 1616 N N . ARG A 1 200 ? -8.760 -6.162 0.161 1.00 91.62 200 ARG A N 1
ATOM 1617 C CA . ARG A 1 200 ? -9.970 -6.858 0.627 1.00 91.62 200 ARG A CA 1
ATOM 1618 C C . ARG A 1 200 ? -11.272 -6.149 0.266 1.00 91.62 200 ARG A C 1
ATOM 1620 O O . ARG A 1 200 ? -12.332 -6.603 0.689 1.00 91.62 200 ARG A O 1
ATOM 1627 N N . GLY A 1 201 ? -11.217 -5.072 -0.518 1.00 91.94 201 GLY A N 1
ATOM 1628 C CA . GLY A 1 201 ? -12.413 -4.381 -0.996 1.00 91.94 201 GLY A CA 1
ATOM 1629 C C . GLY A 1 201 ? -13.064 -3.533 0.086 1.00 91.94 201 GLY A C 1
ATOM 1630 O O . GLY A 1 201 ? -14.270 -3.310 0.062 1.00 91.94 201 GLY A O 1
ATOM 1631 N N . GLU A 1 202 ? -12.284 -3.093 1.065 1.00 94.25 202 GLU A N 1
ATOM 1632 C CA . GLU A 1 202 ? -12.727 -2.219 2.141 1.00 94.25 202 GLU A CA 1
ATOM 1633 C C . GLU A 1 202 ? -12.311 -0.781 1.818 1.00 94.25 202 GLU A C 1
ATOM 1635 O O . GLU A 1 202 ? -11.273 -0.560 1.202 1.00 94.25 202 GLU A O 1
ATOM 1640 N N . LYS A 1 203 ? -13.083 0.206 2.270 1.00 95.88 203 LYS A N 1
ATOM 1641 C CA . LYS A 1 203 ? -12.633 1.602 2.356 1.00 95.88 203 LYS A CA 1
ATOM 1642 C C . LYS A 1 203 ? -12.056 1.891 3.734 1.00 95.88 203 LYS A C 1
ATOM 1644 O O . LYS A 1 203 ? -12.457 1.264 4.720 1.00 95.88 203 LYS A O 1
ATOM 1649 N N . ALA A 1 204 ? -11.153 2.861 3.812 1.00 96.75 204 ALA A N 1
ATOM 1650 C CA . ALA A 1 204 ? -10.533 3.288 5.058 1.00 96.75 204 ALA A CA 1
ATOM 1651 C C . ALA A 1 204 ? -11.068 4.662 5.460 1.00 96.75 204 ALA A C 1
ATOM 1653 O O . ALA A 1 204 ? -10.917 5.637 4.736 1.00 96.75 204 ALA A O 1
ATOM 1654 N N . ILE A 1 205 ? -11.690 4.751 6.630 1.00 95.62 205 ILE A N 1
ATOM 1655 C CA . ILE A 1 205 ? -12.183 6.006 7.193 1.00 95.62 205 ILE A CA 1
ATOM 1656 C C . ILE A 1 205 ? -11.284 6.372 8.363 1.00 95.62 205 ILE A C 1
ATOM 1658 O O . ILE A 1 205 ? -11.247 5.651 9.363 1.00 95.62 205 ILE A O 1
ATOM 1662 N N . VAL A 1 206 ? -10.588 7.496 8.254 1.00 94.56 206 VAL A N 1
ATOM 1663 C CA . VAL A 1 206 ? -9.751 8.042 9.322 1.00 94.56 206 VAL A CA 1
ATOM 1664 C C . VAL A 1 206 ? -10.534 9.154 10.002 1.00 94.56 206 VAL A C 1
ATOM 1666 O O . VAL A 1 206 ? -11.007 10.074 9.339 1.00 94.56 206 VAL A O 1
ATOM 1669 N N . HIS A 1 207 ? -10.702 9.054 11.316 1.00 91.50 207 HIS A N 1
ATOM 1670 C CA . HIS A 1 207 ? -11.440 10.025 12.116 1.00 91.50 207 HIS A CA 1
ATOM 1671 C C . HIS A 1 207 ? -10.560 10.539 13.248 1.00 91.50 207 HIS A C 1
ATOM 1673 O O . HIS A 1 207 ? -10.136 9.751 14.098 1.00 91.50 207 HIS A O 1
ATOM 1679 N N . ASN A 1 208 ? -10.343 11.850 13.272 1.00 89.31 208 ASN A N 1
ATOM 1680 C CA . ASN A 1 208 ? -9.796 12.564 14.410 1.00 89.31 208 ASN A CA 1
ATOM 1681 C C . ASN A 1 208 ? -10.937 12.923 15.371 1.00 89.31 208 ASN A C 1
ATOM 1683 O O . ASN A 1 208 ? -11.802 13.737 15.064 1.00 89.31 208 ASN A O 1
ATOM 1687 N N . GLN A 1 209 ? -10.949 12.296 16.540 1.00 84.69 209 GLN A N 1
ATOM 1688 C CA . GLN A 1 209 ? -11.983 12.455 17.554 1.00 84.69 209 GLN A CA 1
ATOM 1689 C C . GLN A 1 209 ? -11.921 13.791 18.301 1.00 84.69 209 GLN A C 1
ATOM 1691 O O . GLN A 1 209 ? -12.926 14.164 18.895 1.00 84.69 209 GLN A O 1
ATOM 1696 N N . GLU A 1 210 ? -10.779 14.483 18.303 1.00 83.75 210 GLU A N 1
ATOM 1697 C CA . GLU A 1 210 ? -10.632 15.793 18.952 1.00 83.75 210 GLU A CA 1
ATOM 1698 C C . GLU A 1 210 ? -11.185 16.900 18.059 1.00 83.75 210 GLU A C 1
ATOM 1700 O O . GLU A 1 210 ? -11.952 17.742 18.515 1.00 83.75 210 GLU A O 1
ATOM 1705 N N . THR A 1 211 ? -10.823 16.887 16.774 1.00 85.19 211 THR A N 1
ATOM 1706 C CA . THR A 1 211 ? -11.250 17.918 15.816 1.00 85.19 211 THR A CA 1
ATOM 1707 C C . THR A 1 211 ? -12.572 17.582 15.125 1.00 85.19 211 THR A C 1
ATOM 1709 O O . THR A 1 211 ? -13.152 18.437 14.459 1.00 85.19 211 THR A O 1
ATOM 1712 N N . GLY A 1 212 ? -13.040 16.334 15.233 1.00 86.94 212 GLY A N 1
ATOM 1713 C CA . GLY A 1 212 ? -14.187 15.805 14.489 1.00 86.94 212 GLY A CA 1
ATOM 1714 C C . GLY A 1 212 ? -13.914 15.589 12.995 1.00 86.94 212 GLY A C 1
ATOM 1715 O O . GLY A 1 212 ? -14.806 15.160 12.259 1.00 86.94 212 GLY A O 1
ATOM 1716 N N . GLN A 1 213 ? -12.696 15.873 12.518 1.00 90.38 213 GLN A N 1
ATOM 1717 C CA . GLN A 1 213 ? -12.345 15.728 11.109 1.00 90.38 213 GLN A CA 1
ATOM 1718 C C . GLN A 1 213 ? -12.348 14.261 10.698 1.00 90.38 213 GLN A C 1
ATOM 1720 O O . GLN A 1 213 ? -11.784 13.396 11.369 1.00 90.38 213 GLN A O 1
ATOM 1725 N N . THR A 1 214 ? -12.982 13.986 9.564 1.00 93.44 214 THR A N 1
ATOM 1726 C CA . THR A 1 214 ? -13.082 12.644 8.999 1.00 93.44 214 THR A CA 1
ATOM 1727 C C . THR A 1 214 ? -12.728 12.692 7.525 1.00 93.44 214 THR A C 1
ATOM 1729 O O . THR A 1 214 ? -13.212 13.564 6.808 1.00 93.44 214 THR A O 1
ATOM 1732 N N . HIS A 1 215 ? -11.939 11.725 7.068 1.00 96.44 215 HIS A N 1
ATOM 1733 C CA . HIS A 1 215 ? -11.659 11.526 5.652 1.00 96.44 215 HIS A CA 1
ATOM 1734 C C . HIS A 1 215 ? -11.839 10.056 5.276 1.00 96.44 215 HIS A C 1
ATOM 1736 O O . HIS A 1 215 ? -11.564 9.162 6.083 1.00 96.44 215 HIS A O 1
ATOM 1742 N N . THR A 1 216 ? -12.322 9.812 4.059 1.00 97.00 216 THR A N 1
ATOM 1743 C CA . THR A 1 216 ? -12.515 8.466 3.511 1.00 97.00 216 THR A CA 1
ATOM 1744 C C . THR A 1 216 ? -11.555 8.266 2.356 1.00 97.00 216 THR A C 1
ATOM 1746 O O . THR A 1 216 ? -11.585 9.030 1.405 1.00 97.00 216 THR A O 1
ATOM 1749 N N . PHE A 1 217 ? -10.750 7.217 2.441 1.00 97.25 217 PHE A N 1
ATOM 1750 C CA . PHE A 1 217 ? -9.819 6.790 1.413 1.00 97.25 217 PHE A CA 1
ATOM 1751 C C . PHE A 1 217 ? -10.365 5.532 0.732 1.00 97.25 217 PHE A C 1
ATOM 1753 O O . PHE A 1 217 ? -10.802 4.592 1.413 1.00 97.25 217 PHE A O 1
ATOM 1760 N N . VAL A 1 218 ? -10.316 5.503 -0.600 1.00 96.50 218 VAL A N 1
ATOM 1761 C CA . VAL A 1 218 ? -10.821 4.403 -1.437 1.00 96.50 218 VAL A CA 1
ATOM 1762 C C . VAL A 1 218 ? -9.733 3.852 -2.357 1.00 96.50 218 VAL A C 1
ATOM 1764 O O . VAL A 1 218 ? -8.806 4.559 -2.743 1.00 96.50 218 VAL A O 1
ATOM 1767 N N . ALA A 1 219 ? -9.839 2.572 -2.717 1.00 95.19 219 ALA A N 1
ATOM 1768 C CA . ALA A 1 219 ? -8.791 1.859 -3.449 1.00 95.19 219 ALA A CA 1
ATOM 1769 C C . ALA A 1 219 ? -8.480 2.452 -4.834 1.00 95.19 219 ALA A C 1
ATOM 1771 O O . ALA A 1 219 ? -7.316 2.503 -5.220 1.00 95.19 219 ALA A O 1
ATOM 1772 N N . GLU A 1 220 ? -9.493 2.923 -5.565 1.00 95.00 220 GLU A N 1
ATOM 1773 C CA . GLU A 1 220 ? -9.367 3.445 -6.939 1.00 95.00 220 GLU A CA 1
ATOM 1774 C C . GLU A 1 220 ? -8.419 4.649 -7.069 1.00 95.00 220 GLU A C 1
ATOM 1776 O O . GLU A 1 220 ? -7.804 4.876 -8.117 1.00 95.00 220 GLU A O 1
ATOM 1781 N N . GLU A 1 221 ? -8.241 5.407 -5.989 1.00 96.25 221 GLU A N 1
ATOM 1782 C CA . GLU A 1 221 ? -7.339 6.553 -5.963 1.00 96.25 221 GLU A CA 1
ATOM 1783 C C . GLU A 1 221 ? -5.864 6.145 -5.945 1.00 96.25 221 GLU A C 1
ATOM 1785 O O . GLU A 1 221 ? -5.024 6.891 -6.451 1.00 96.25 221 GLU A O 1
ATOM 1790 N N . TYR A 1 222 ? -5.558 4.962 -5.411 1.00 97.38 222 TYR A N 1
ATOM 1791 C CA . TYR A 1 222 ? -4.193 4.528 -5.105 1.00 97.38 222 TYR A CA 1
ATOM 1792 C C . TYR A 1 222 ? -3.777 3.269 -5.856 1.00 97.38 222 TYR A C 1
ATOM 1794 O O . TYR A 1 222 ? -2.591 3.052 -6.057 1.00 97.38 222 TYR A O 1
ATOM 1802 N N . LEU A 1 223 ? -4.719 2.438 -6.293 1.00 96.44 223 LEU A N 1
ATOM 1803 C CA . LEU A 1 223 ? -4.430 1.222 -7.035 1.00 96.44 223 LEU A CA 1
ATOM 1804 C C . LEU A 1 223 ? -4.629 1.466 -8.533 1.00 96.44 223 LEU A C 1
ATOM 1806 O O . LEU A 1 223 ? -5.753 1.623 -9.008 1.00 96.44 223 LEU A O 1
ATOM 1810 N N . LYS A 1 224 ? -3.529 1.503 -9.284 1.00 97.19 224 LYS A N 1
ATOM 1811 C CA . LYS A 1 224 ? -3.513 1.828 -10.715 1.00 97.19 224 LYS A CA 1
ATOM 1812 C C . LYS A 1 224 ? -3.138 0.617 -11.555 1.00 97.19 224 LYS A C 1
ATOM 1814 O O . LYS A 1 224 ? -2.300 -0.188 -11.160 1.00 97.19 224 LYS A O 1
ATOM 1819 N N . LYS A 1 225 ? -3.753 0.496 -12.731 1.00 96.69 225 LYS A N 1
ATOM 1820 C CA . LYS A 1 225 ? -3.415 -0.539 -13.717 1.00 96.69 225 LYS A CA 1
ATOM 1821 C C . LYS A 1 225 ? -2.087 -0.198 -14.388 1.00 96.69 225 LYS A C 1
ATOM 1823 O O . LYS A 1 225 ? -1.851 0.962 -14.713 1.00 96.69 225 LYS A O 1
ATOM 1828 N N . THR A 1 226 ? -1.252 -1.201 -14.649 1.00 94.75 226 THR A N 1
ATOM 1829 C CA . THR A 1 226 ? -0.019 -1.025 -15.443 1.00 94.75 226 THR A CA 1
ATOM 1830 C C . THR A 1 226 ? -0.306 -0.860 -16.939 1.00 94.75 226 THR A C 1
ATOM 1832 O O . THR A 1 226 ? 0.556 -0.399 -17.682 1.00 94.75 226 THR A O 1
ATOM 1835 N N . SER A 1 227 ? -1.514 -1.219 -17.388 1.00 92.44 227 SER A N 1
ATOM 1836 C CA . SER A 1 227 ? -2.010 -1.006 -18.748 1.00 92.44 227 SER A CA 1
ATOM 1837 C C . SER A 1 227 ? -3.532 -0.780 -18.748 1.00 92.44 227 SER A C 1
ATOM 1839 O O . SER A 1 227 ? -4.236 -1.434 -17.970 1.00 92.44 227 SER A O 1
ATOM 1841 N N . PRO A 1 228 ? -4.071 0.095 -19.621 1.00 90.62 228 PRO A N 1
ATOM 1842 C CA . PRO A 1 228 ? -5.513 0.314 -19.762 1.00 90.62 228 PRO A CA 1
ATOM 1843 C C . PRO A 1 228 ? -6.322 -0.950 -20.088 1.00 90.62 228 PRO A C 1
ATOM 1845 O O . PRO A 1 228 ? -7.467 -1.059 -19.653 1.00 90.62 228 PRO A O 1
ATOM 1848 N N . GLU A 1 229 ? -5.728 -1.902 -20.815 1.00 92.25 229 GLU A N 1
ATOM 1849 C CA . GLU A 1 229 ? -6.396 -3.132 -21.273 1.00 92.25 229 GLU A CA 1
ATOM 1850 C C . GLU A 1 229 ? -6.605 -4.173 -20.165 1.00 92.25 229 GLU A C 1
ATOM 1852 O O . GLU A 1 229 ? -7.372 -5.122 -20.332 1.00 92.25 229 GLU A O 1
ATOM 1857 N N . LEU A 1 230 ? -5.935 -4.016 -19.021 1.00 91.88 230 LEU A N 1
ATOM 1858 C CA . LEU A 1 230 ? -6.106 -4.930 -17.900 1.00 91.88 230 LEU A CA 1
ATOM 1859 C C . LEU A 1 230 ? -7.513 -4.801 -17.309 1.00 91.88 230 LEU A C 1
ATOM 1861 O O . LEU A 1 230 ? -8.067 -3.702 -17.181 1.00 91.88 230 LEU A O 1
ATOM 1865 N N . THR A 1 231 ? -8.071 -5.938 -16.896 1.00 91.56 231 THR A N 1
ATOM 1866 C CA . THR A 1 231 ? -9.311 -5.963 -16.120 1.00 91.56 231 THR A CA 1
ATOM 1867 C C . THR A 1 231 ? -9.128 -5.209 -14.813 1.00 91.56 231 THR A C 1
ATOM 1869 O O . THR A 1 231 ? -8.043 -5.235 -14.229 1.00 91.56 231 THR A O 1
ATOM 1872 N N . ASP A 1 232 ? -10.197 -4.591 -14.326 1.00 92.75 232 ASP A N 1
ATOM 1873 C CA . ASP A 1 232 ? -10.152 -3.881 -13.053 1.00 92.75 232 ASP A CA 1
ATOM 1874 C C . ASP A 1 232 ? -9.834 -4.823 -11.894 1.00 92.75 232 ASP A C 1
ATOM 1876 O O . ASP A 1 232 ? -10.122 -6.026 -11.936 1.00 92.75 232 ASP A O 1
ATOM 1880 N N . PHE A 1 233 ? -9.212 -4.253 -10.863 1.00 93.25 233 PHE A N 1
ATOM 1881 C CA . PHE A 1 233 ? -8.797 -5.004 -9.693 1.00 93.25 233 PHE A CA 1
ATOM 1882 C C . PHE A 1 233 ? -9.998 -5.620 -8.990 1.00 93.25 233 PHE A C 1
ATOM 1884 O O . PHE A 1 233 ? -11.003 -4.957 -8.727 1.00 93.25 233 PHE A O 1
ATOM 1891 N N . LYS A 1 234 ? -9.863 -6.891 -8.627 1.00 93.06 234 LYS A N 1
ATOM 1892 C CA . LYS A 1 234 ? -10.902 -7.625 -7.918 1.00 93.06 234 LYS A CA 1
ATOM 1893 C C . LYS A 1 234 ? -10.433 -7.946 -6.502 1.00 93.06 234 LYS A C 1
ATOM 1895 O O . LYS A 1 234 ? -9.464 -8.688 -6.348 1.00 93.06 234 LYS A O 1
ATOM 1900 N N . PRO A 1 235 ? -11.102 -7.437 -5.461 1.00 92.31 235 PRO A N 1
ATOM 1901 C CA . PRO A 1 235 ? -10.714 -7.726 -4.090 1.00 92.31 235 PRO A CA 1
ATOM 1902 C C . PRO A 1 235 ? -10.660 -9.218 -3.749 1.00 92.31 235 PRO A C 1
ATOM 1904 O O . PRO A 1 235 ? -11.477 -10.000 -4.237 1.00 92.31 235 PRO A O 1
ATOM 1907 N N . SER A 1 236 ? -9.762 -9.608 -2.843 1.00 91.06 236 SER A N 1
ATOM 1908 C CA . SER A 1 236 ? -9.650 -10.978 -2.322 1.00 91.06 236 SER A CA 1
ATOM 1909 C C . SER A 1 236 ? -9.594 -11.011 -0.792 1.00 91.06 236 SER A C 1
ATOM 1911 O O . SER A 1 236 ? -9.123 -10.081 -0.144 1.00 91.06 236 SER A O 1
ATOM 1913 N N . LYS A 1 237 ? -10.058 -12.122 -0.201 1.00 86.44 237 LYS A N 1
ATOM 1914 C CA . LYS A 1 237 ? -9.906 -12.418 1.233 1.00 86.4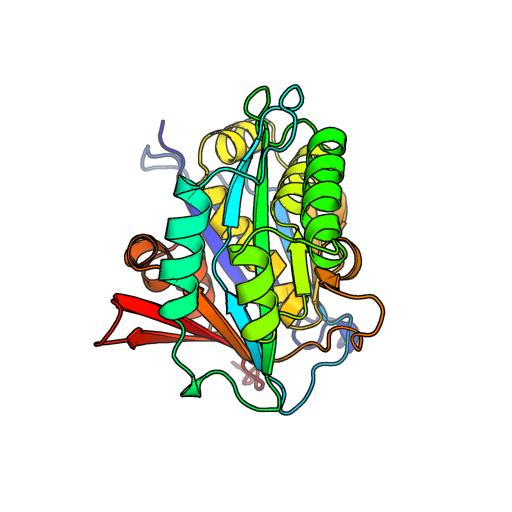4 237 LYS A CA 1
ATOM 1915 C C . LYS A 1 237 ? -8.468 -12.761 1.611 1.00 86.44 237 LYS A C 1
ATOM 1917 O O . LYS A 1 237 ? -8.135 -12.656 2.789 1.00 86.44 237 LYS A O 1
ATOM 1922 N N . VAL A 1 238 ? -7.666 -13.196 0.638 1.00 88.12 238 VAL A N 1
ATOM 1923 C CA . VAL A 1 238 ? -6.305 -13.697 0.820 1.00 88.12 238 VAL A CA 1
ATOM 1924 C C . VAL A 1 238 ? -5.326 -12.796 0.076 1.00 88.12 238 VAL A C 1
ATOM 1926 O O . VAL A 1 238 ? -5.402 -12.646 -1.145 1.00 88.12 238 VAL A O 1
ATOM 1929 N N . SER A 1 239 ? -4.377 -12.242 0.824 1.00 88.44 239 SER A N 1
ATOM 1930 C CA . SER A 1 239 ? -3.236 -11.501 0.290 1.00 88.44 239 SER A CA 1
ATOM 1931 C C . SER A 1 239 ? -1.937 -12.178 0.700 1.00 88.44 239 SER A C 1
ATOM 1933 O O . SER A 1 239 ? -1.813 -12.618 1.844 1.00 88.44 239 SER A O 1
ATOM 1935 N N . TYR A 1 240 ? -0.972 -12.218 -0.210 1.00 86.38 240 TYR A N 1
ATOM 1936 C CA . TYR A 1 240 ? 0.407 -12.609 0.053 1.00 86.38 240 TYR A CA 1
ATOM 1937 C C . TYR A 1 240 ? 1.316 -11.413 -0.171 1.00 86.38 240 TYR A C 1
ATOM 1939 O O . TYR A 1 240 ? 1.480 -10.991 -1.314 1.00 86.38 240 TYR A O 1
ATOM 1947 N N . THR A 1 241 ? 1.942 -10.930 0.897 1.00 85.31 241 THR A N 1
ATOM 1948 C CA . THR A 1 241 ? 2.997 -9.927 0.782 1.00 85.31 241 THR A CA 1
ATOM 1949 C C . THR A 1 241 ? 4.344 -10.617 0.699 1.00 85.31 241 THR A C 1
ATOM 1951 O O . THR A 1 241 ? 4.709 -11.404 1.577 1.00 85.31 241 THR A O 1
ATOM 1954 N N . VAL A 1 242 ? 5.080 -10.316 -0.366 1.00 81.31 242 VAL A N 1
ATOM 1955 C CA . VAL A 1 242 ? 6.439 -10.800 -0.592 1.00 81.31 242 VAL A CA 1
ATOM 1956 C C . VAL A 1 242 ? 7.408 -9.748 -0.072 1.00 81.31 242 VAL A C 1
ATOM 1958 O O . VAL A 1 242 ? 7.634 -8.752 -0.753 1.00 81.31 242 VAL A O 1
ATOM 1961 N N . TYR A 1 243 ? 7.999 -9.959 1.104 1.00 78.06 243 TYR A N 1
ATOM 1962 C CA . TYR A 1 243 ? 9.002 -9.054 1.666 1.00 78.06 243 TYR A CA 1
ATOM 1963 C C . TYR A 1 243 ? 10.432 -9.527 1.376 1.00 78.06 243 TYR A C 1
ATOM 1965 O O . TYR A 1 243 ? 10.725 -10.721 1.497 1.00 78.06 243 TYR A O 1
ATOM 1973 N N . PRO A 1 244 ? 11.366 -8.607 1.084 1.00 74.38 244 PRO A N 1
ATOM 1974 C CA . PRO A 1 244 ? 12.771 -8.947 0.995 1.00 74.38 244 PRO A CA 1
ATOM 1975 C C . PRO A 1 244 ? 13.328 -9.315 2.384 1.00 74.38 244 PRO A C 1
ATOM 1977 O O . PRO A 1 244 ? 12.770 -8.901 3.407 1.00 74.38 244 PRO A O 1
ATOM 1980 N N . PRO A 1 245 ? 14.471 -10.022 2.450 1.00 72.88 245 PRO A N 1
ATOM 1981 C CA . PRO A 1 245 ? 15.003 -10.567 3.704 1.00 72.88 245 PRO A CA 1
ATOM 1982 C C . PRO A 1 245 ? 15.201 -9.527 4.816 1.00 72.88 245 PRO A C 1
ATOM 1984 O O . PRO A 1 245 ? 14.947 -9.784 5.992 1.00 72.88 245 PRO A O 1
ATOM 1987 N N . PHE A 1 246 ? 15.606 -8.306 4.455 1.00 75.62 246 PHE A N 1
ATOM 1988 C CA . PHE A 1 246 ? 15.848 -7.228 5.419 1.00 75.62 246 PHE A CA 1
ATOM 1989 C C . PHE A 1 246 ? 14.571 -6.701 6.099 1.00 75.62 246 PHE A C 1
ATOM 1991 O O . PHE A 1 246 ? 14.670 -6.030 7.124 1.00 75.62 246 PHE A O 1
ATOM 1998 N N . TYR A 1 247 ? 13.380 -7.048 5.597 1.00 75.56 247 TYR A N 1
ATOM 1999 C CA . TYR A 1 247 ? 12.093 -6.750 6.237 1.00 75.56 247 TYR A CA 1
ATOM 2000 C C . TYR A 1 247 ? 11.613 -7.848 7.192 1.00 75.56 247 TYR A C 1
ATOM 2002 O O . TYR A 1 247 ? 10.550 -7.697 7.790 1.00 75.56 247 TYR A O 1
ATOM 2010 N N . TYR A 1 248 ? 12.383 -8.921 7.407 1.00 78.88 248 TYR A N 1
ATOM 2011 C CA . TYR A 1 248 ? 11.944 -10.068 8.208 1.00 78.88 248 TYR A CA 1
ATOM 2012 C C . TYR A 1 248 ? 11.396 -9.700 9.587 1.00 78.88 248 TYR A C 1
ATOM 2014 O O . TYR A 1 248 ? 10.317 -10.153 9.973 1.00 78.88 248 TYR A O 1
ATOM 2022 N N . ALA A 1 249 ? 12.099 -8.844 10.330 1.00 78.38 249 ALA A N 1
ATOM 2023 C CA . ALA A 1 249 ? 11.650 -8.424 11.655 1.00 78.38 249 ALA A CA 1
ATOM 2024 C C . ALA A 1 249 ? 10.336 -7.627 11.601 1.00 78.38 249 ALA A C 1
ATOM 2026 O O . ALA A 1 249 ? 9.495 -7.776 12.485 1.00 78.38 249 ALA A O 1
ATOM 2027 N N . ILE A 1 250 ? 10.143 -6.820 10.557 1.00 76.25 250 ILE A N 1
ATOM 2028 C CA . ILE A 1 250 ? 8.927 -6.031 10.345 1.00 76.25 250 ILE A CA 1
ATOM 2029 C C . ILE A 1 250 ? 7.767 -6.962 9.969 1.00 76.25 250 ILE A C 1
ATOM 2031 O O . ILE A 1 250 ? 6.724 -6.924 10.615 1.00 76.25 250 ILE A O 1
ATOM 2035 N N . ALA A 1 251 ? 7.972 -7.866 9.011 1.00 77.50 251 ALA A N 1
ATOM 2036 C CA . ALA A 1 251 ? 6.957 -8.814 8.556 1.00 77.50 251 ALA A CA 1
ATOM 2037 C C . ALA A 1 251 ? 6.503 -9.776 9.669 1.00 77.50 251 ALA A C 1
ATOM 2039 O O . ALA A 1 251 ? 5.316 -10.065 9.805 1.00 77.50 251 ALA A O 1
ATOM 2040 N N . THR A 1 252 ? 7.430 -10.248 10.510 1.00 79.06 252 THR A N 1
ATOM 2041 C CA . THR A 1 252 ? 7.132 -11.274 11.527 1.00 79.06 252 THR A CA 1
ATOM 2042 C C . THR A 1 252 ? 6.823 -10.722 12.915 1.00 79.06 252 THR A C 1
ATOM 2044 O O . THR A 1 252 ? 6.075 -11.346 13.665 1.00 79.06 252 THR A O 1
ATOM 2047 N N . LYS A 1 253 ? 7.403 -9.575 13.291 1.00 81.25 253 LYS A N 1
ATOM 2048 C CA . LYS A 1 253 ? 7.326 -9.010 14.653 1.00 81.25 253 LYS A CA 1
ATOM 2049 C C . LYS A 1 253 ? 6.897 -7.539 14.679 1.00 81.25 253 LYS A C 1
ATOM 2051 O O . LYS A 1 253 ? 6.884 -6.950 15.769 1.00 81.25 253 LYS A O 1
ATOM 2056 N N . GLY A 1 254 ? 6.557 -6.960 13.527 1.00 85.44 254 GLY A N 1
ATOM 2057 C CA . GLY A 1 254 ? 6.058 -5.594 13.399 1.00 85.44 254 GLY A CA 1
ATOM 2058 C C . GLY A 1 254 ? 4.758 -5.366 14.165 1.00 85.44 254 GLY A C 1
ATOM 2059 O O . GLY A 1 254 ? 4.031 -6.305 14.509 1.00 85.44 254 GLY A O 1
ATOM 2060 N N . SER A 1 255 ? 4.479 -4.102 14.473 1.00 88.50 255 SER A N 1
ATOM 2061 C CA . SER A 1 255 ? 3.290 -3.697 15.224 1.00 88.50 255 SER A CA 1
ATOM 2062 C C . SER A 1 255 ? 1.996 -3.982 14.454 1.00 88.50 255 SER A C 1
ATOM 2064 O O . SER A 1 255 ? 1.023 -4.392 15.084 1.00 88.50 255 SER A O 1
ATOM 2066 N N . TYR A 1 256 ? 1.996 -3.875 13.119 1.00 89.88 256 TYR A N 1
ATOM 2067 C CA . TYR A 1 256 ? 0.893 -4.318 12.257 1.00 89.88 256 TYR A CA 1
ATOM 2068 C C . TYR A 1 256 ? 0.620 -5.816 12.434 1.00 89.88 256 TYR A C 1
ATOM 2070 O O . TYR A 1 256 ? -0.477 -6.202 12.841 1.00 89.88 256 TYR A O 1
ATOM 2078 N N . THR A 1 257 ? 1.632 -6.660 12.199 1.00 88.69 257 THR A N 1
ATOM 2079 C CA . THR A 1 257 ? 1.510 -8.125 12.256 1.00 88.69 257 THR A CA 1
ATOM 2080 C C . THR A 1 257 ? 0.989 -8.587 13.612 1.00 88.69 257 THR A C 1
ATOM 2082 O O . THR A 1 257 ? 0.027 -9.353 13.679 1.00 88.69 257 THR A O 1
ATOM 2085 N N . LYS A 1 258 ? 1.569 -8.065 14.700 1.00 90.00 258 LYS A N 1
ATOM 2086 C CA . LYS A 1 258 ? 1.142 -8.382 16.069 1.00 90.00 258 LYS A CA 1
ATOM 2087 C C . LYS A 1 258 ? -0.311 -7.995 16.317 1.00 90.00 258 LYS A C 1
ATOM 2089 O O . LYS A 1 258 ? -1.074 -8.811 16.825 1.00 90.00 258 LYS A O 1
ATOM 2094 N N . ALA A 1 259 ? -0.703 -6.780 15.939 1.00 90.69 259 ALA A N 1
ATOM 2095 C CA . ALA A 1 259 ? -2.054 -6.289 16.172 1.00 90.69 259 ALA A CA 1
ATOM 2096 C C . ALA A 1 259 ? -3.100 -7.082 15.370 1.00 90.69 259 ALA A C 1
ATOM 2098 O O . ALA A 1 259 ? -4.167 -7.404 15.892 1.00 90.69 259 ALA A O 1
ATOM 2099 N N . MET A 1 260 ? -2.779 -7.460 14.129 1.00 91.25 260 MET A N 1
ATOM 2100 C CA . MET A 1 260 ? -3.638 -8.306 13.297 1.00 91.25 260 MET A CA 1
ATOM 2101 C C . MET A 1 260 ? -3.780 -9.720 13.875 1.00 91.25 260 MET A C 1
ATOM 2103 O O . MET A 1 260 ? -4.904 -10.208 13.983 1.00 91.25 260 MET A O 1
ATOM 2107 N N . GLN A 1 261 ? -2.682 -10.345 14.318 1.00 89.62 261 GLN A N 1
ATOM 2108 C CA . GLN A 1 261 ? -2.695 -11.666 14.966 1.00 89.62 261 GLN A CA 1
ATOM 2109 C C . GLN A 1 261 ? -3.502 -11.669 16.271 1.00 89.62 261 GLN A C 1
ATOM 2111 O O . GLN A 1 261 ? -4.354 -12.530 16.472 1.00 89.62 261 GLN A O 1
ATOM 2116 N N . GLN A 1 262 ? -3.270 -10.685 17.143 1.00 90.81 262 GLN A N 1
ATOM 2117 C CA . GLN A 1 262 ? -3.948 -10.571 18.440 1.00 90.81 262 GLN A CA 1
ATOM 2118 C C . GLN A 1 262 ? -5.451 -10.299 18.309 1.00 90.81 262 GLN A C 1
ATOM 2120 O O . GLN A 1 262 ? -6.212 -10.623 19.215 1.00 90.81 262 GLN A O 1
ATOM 2125 N N . SER A 1 263 ? -5.888 -9.718 17.189 1.00 90.50 263 SER A N 1
ATOM 2126 C CA . SER A 1 263 ? -7.295 -9.383 16.961 1.00 90.50 263 SER A CA 1
ATOM 2127 C C . SER A 1 263 ? -8.222 -10.596 16.859 1.00 90.50 263 SER A C 1
ATOM 2129 O O . SER A 1 263 ? -9.425 -10.457 17.064 1.00 90.50 263 SER A O 1
ATOM 2131 N N . GLY A 1 264 ? -7.694 -11.756 16.447 1.00 88.00 264 GLY A N 1
ATOM 2132 C CA . GLY A 1 264 ? -8.494 -12.931 16.089 1.00 88.00 264 GLY A CA 1
ATOM 2133 C C . GLY A 1 264 ? -9.374 -12.764 14.838 1.00 88.00 264 GLY A C 1
ATOM 2134 O O . GLY A 1 264 ? -10.057 -13.706 14.447 1.00 88.00 264 GLY A O 1
ATOM 2135 N N . LEU A 1 265 ? -9.362 -11.601 14.175 1.00 87.88 265 LEU A N 1
ATOM 2136 C CA . LEU A 1 265 ? -10.137 -11.334 12.953 1.00 87.88 265 LEU A CA 1
ATOM 2137 C C . LEU A 1 265 ? -9.417 -11.793 11.681 1.00 87.88 265 LEU A C 1
ATOM 2139 O O . LEU A 1 265 ? -10.041 -11.935 10.626 1.00 87.88 265 LEU A O 1
ATOM 2143 N N . PHE A 1 266 ? -8.107 -12.006 11.776 1.00 90.06 266 PHE A N 1
ATOM 2144 C CA . PHE A 1 266 ? -7.248 -12.346 10.654 1.00 90.06 266 PHE A CA 1
ATOM 2145 C C . PHE A 1 266 ? -6.341 -13.513 11.013 1.00 90.06 266 PHE A C 1
ATOM 2147 O O . PHE A 1 266 ? -5.776 -13.572 12.105 1.00 90.06 266 PHE A O 1
ATOM 2154 N N . LYS A 1 267 ? -6.154 -14.412 10.053 1.00 88.19 267 LYS A N 1
ATOM 2155 C CA . LYS A 1 267 ? -5.112 -15.427 10.086 1.00 88.19 267 LYS A CA 1
ATOM 2156 C C . LYS A 1 267 ? -3.879 -14.875 9.378 1.00 88.19 267 LYS A C 1
ATOM 2158 O O . LYS A 1 267 ? -3.939 -14.561 8.189 1.00 88.19 267 LYS A O 1
ATOM 2163 N N . ILE A 1 268 ? -2.779 -14.759 10.120 1.00 86.44 268 ILE A N 1
ATOM 2164 C CA . ILE A 1 268 ? -1.472 -14.385 9.580 1.00 86.44 268 ILE A CA 1
ATOM 2165 C C . ILE A 1 268 ? -0.562 -15.606 9.629 1.00 86.44 268 ILE A C 1
ATOM 2167 O O . ILE A 1 268 ? -0.240 -16.084 10.716 1.00 86.44 268 ILE A O 1
ATOM 2171 N N . ASN A 1 269 ? -0.131 -16.079 8.464 1.00 83.50 269 ASN A N 1
ATOM 2172 C CA . ASN A 1 269 ? 0.891 -17.112 8.352 1.00 83.50 269 ASN A CA 1
ATOM 2173 C C . ASN A 1 269 ? 2.132 -16.504 7.707 1.00 83.50 269 ASN A C 1
ATOM 2175 O O . ASN A 1 269 ? 2.022 -15.855 6.669 1.00 83.50 269 ASN A O 1
ATOM 2179 N N . ASN A 1 270 ? 3.296 -16.746 8.302 1.00 79.19 270 ASN A N 1
ATOM 2180 C CA . ASN A 1 270 ? 4.574 -16.316 7.752 1.00 79.19 270 ASN A CA 1
ATOM 2181 C C . ASN A 1 270 ? 5.371 -17.552 7.349 1.00 79.19 270 ASN A C 1
ATOM 2183 O O . ASN A 1 270 ? 5.623 -18.416 8.188 1.00 79.19 270 ASN A O 1
ATOM 2187 N N . GLU A 1 271 ? 5.772 -17.618 6.088 1.00 72.94 271 GLU A N 1
ATOM 2188 C CA . GLU A 1 271 ? 6.636 -18.670 5.561 1.00 72.94 271 GLU A CA 1
ATOM 2189 C C . GLU A 1 271 ? 7.971 -18.051 5.143 1.00 72.94 271 GLU A C 1
ATOM 2191 O O . GLU A 1 271 ? 8.016 -17.006 4.488 1.00 72.94 271 GLU A O 1
ATOM 2196 N N . LEU A 1 272 ? 9.065 -18.686 5.564 1.00 64.69 272 LEU A N 1
ATOM 2197 C CA . LEU A 1 272 ? 10.402 -18.389 5.068 1.00 64.69 272 LEU A CA 1
ATOM 2198 C C . LEU A 1 272 ? 10.685 -19.305 3.884 1.00 64.69 272 LEU A C 1
ATOM 2200 O O . LEU A 1 272 ? 10.612 -20.526 4.013 1.00 64.69 272 LEU A O 1
ATOM 2204 N N . SER A 1 273 ? 11.031 -18.718 2.741 1.00 57.31 273 SER A N 1
ATOM 2205 C CA . SER A 1 273 ? 11.580 -19.492 1.631 1.00 57.31 273 SER A CA 1
ATOM 2206 C C . SER A 1 273 ? 13.032 -19.860 1.941 1.00 57.31 273 SER A C 1
ATOM 2208 O O . SER A 1 273 ? 13.886 -18.976 2.026 1.00 57.31 273 SER A O 1
ATOM 2210 N N . ASN A 1 274 ? 13.321 -21.159 2.061 1.00 52.09 274 ASN A N 1
ATOM 2211 C CA . ASN A 1 274 ? 14.673 -21.675 2.322 1.00 52.09 274 ASN A CA 1
ATOM 2212 C C . ASN A 1 274 ? 15.689 -21.328 1.214 1.00 52.09 274 ASN A C 1
ATOM 2214 O O . ASN A 1 274 ? 16.890 -21.396 1.453 1.00 52.09 274 ASN A O 1
ATOM 2218 N N . GLU A 1 275 ? 15.232 -20.989 0.003 1.00 51.31 275 GLU A N 1
ATOM 2219 C CA . GLU A 1 275 ? 16.106 -20.763 -1.159 1.00 51.31 275 GLU A CA 1
ATOM 2220 C C . GLU A 1 275 ? 16.481 -19.286 -1.377 1.00 51.31 275 GLU A C 1
ATOM 2222 O O . GLU A 1 275 ? 17.445 -19.001 -2.086 1.00 51.31 275 GLU A O 1
ATOM 2227 N N . SER A 1 276 ? 15.736 -18.335 -0.798 1.00 55.81 276 SER A N 1
ATOM 2228 C CA . SER A 1 276 ? 15.871 -16.906 -1.135 1.00 55.81 276 SER A CA 1
ATOM 2229 C C . SER A 1 276 ? 15.787 -15.924 0.038 1.00 55.81 276 SER A C 1
ATOM 2231 O O . SER A 1 276 ? 15.872 -14.714 -0.192 1.00 55.81 276 SER A O 1
ATOM 2233 N N . ASP A 1 277 ? 15.613 -16.416 1.271 1.00 64.06 277 ASP A N 1
ATOM 2234 C CA . ASP A 1 277 ? 15.391 -15.630 2.500 1.00 64.06 277 ASP A CA 1
ATOM 2235 C C . ASP A 1 277 ? 14.211 -14.634 2.415 1.00 64.06 277 ASP A C 1
ATOM 2237 O O . ASP A 1 277 ? 14.063 -13.734 3.245 1.00 64.06 277 ASP A O 1
ATOM 2241 N N . VAL A 1 278 ? 13.356 -14.769 1.397 1.00 70.94 278 VAL A N 1
ATOM 2242 C CA . VAL A 1 278 ? 12.137 -13.973 1.233 1.00 70.94 278 VAL A CA 1
ATOM 2243 C C . VAL A 1 278 ? 11.111 -14.399 2.273 1.00 70.94 278 VAL A C 1
ATOM 2245 O O . VAL A 1 278 ? 10.941 -15.590 2.555 1.00 70.94 278 VAL A O 1
ATOM 2248 N N . VAL A 1 279 ? 10.397 -13.412 2.809 1.00 73.00 279 VAL A N 1
ATOM 2249 C CA . VAL A 1 279 ? 9.317 -13.635 3.770 1.00 73.00 279 VAL A CA 1
ATOM 2250 C C . VAL A 1 279 ? 7.992 -13.506 3.056 1.00 73.00 279 VAL A C 1
ATOM 2252 O O . VAL A 1 279 ? 7.672 -12.447 2.516 1.00 73.00 279 VAL A O 1
ATOM 2255 N N . LEU A 1 280 ? 7.214 -14.578 3.083 1.00 78.81 280 LEU A N 1
ATOM 2256 C CA . LEU A 1 280 ? 5.859 -14.590 2.564 1.00 78.81 280 LEU A CA 1
ATOM 2257 C C . LEU A 1 280 ? 4.896 -14.448 3.730 1.00 78.81 280 LEU A C 1
ATOM 2259 O O . LEU A 1 280 ? 4.741 -15.366 4.534 1.00 78.81 280 LEU A O 1
ATOM 2263 N N . MET A 1 281 ? 4.250 -13.290 3.820 1.00 83.94 281 MET A N 1
ATOM 2264 C CA . MET A 1 281 ? 3.191 -13.056 4.793 1.00 83.94 281 MET A CA 1
ATOM 2265 C C . MET A 1 281 ? 1.840 -13.275 4.118 1.00 83.94 281 MET A C 1
ATOM 2267 O O . MET A 1 281 ? 1.381 -12.444 3.333 1.00 83.94 281 MET A O 1
ATOM 2271 N N . LYS A 1 282 ? 1.177 -14.383 4.445 1.00 86.69 282 LYS A N 1
ATOM 2272 C CA . LYS A 1 282 ? -0.220 -14.613 4.082 1.00 86.69 282 LYS A CA 1
ATOM 2273 C C . LYS A 1 282 ? -1.117 -13.934 5.108 1.00 86.69 282 LYS A C 1
ATOM 2275 O O . LYS A 1 282 ? -1.098 -14.302 6.280 1.00 86.69 282 LYS A O 1
ATOM 2280 N N . THR A 1 283 ? -1.954 -13.012 4.649 1.00 86.19 283 THR A N 1
ATOM 2281 C CA . THR A 1 283 ? -3.051 -12.435 5.430 1.00 86.19 283 THR A CA 1
ATOM 2282 C C . THR A 1 283 ? -4.379 -12.933 4.887 1.00 86.19 283 THR A C 1
ATOM 2284 O O . THR A 1 283 ? -4.685 -12.743 3.711 1.00 86.19 283 THR A O 1
ATOM 2287 N N . GLU A 1 284 ? -5.187 -13.543 5.749 1.00 87.62 284 GLU A N 1
ATOM 2288 C CA . GLU A 1 284 ? -6.523 -14.026 5.414 1.00 87.62 284 GLU A CA 1
ATOM 2289 C C . GLU A 1 284 ? -7.544 -13.508 6.426 1.00 87.62 284 GLU A C 1
ATOM 2291 O O . GLU A 1 284 ? -7.351 -13.628 7.635 1.00 87.62 284 GLU A O 1
ATOM 2296 N N . LYS A 1 285 ? -8.633 -12.907 5.943 1.00 84.31 285 LYS A N 1
ATOM 2297 C CA . LYS A 1 285 ? -9.723 -12.457 6.815 1.00 84.31 285 LYS A CA 1
ATOM 2298 C C . LYS A 1 285 ? -10.599 -13.641 7.212 1.00 84.31 285 LYS A C 1
ATOM 2300 O O . LYS A 1 285 ? -11.121 -14.335 6.337 1.00 84.31 285 LYS A O 1
ATOM 2305 N N . ASN A 1 286 ? -10.810 -13.828 8.512 1.00 83.12 286 ASN A N 1
ATOM 2306 C CA . ASN A 1 286 ? -11.661 -14.900 9.013 1.00 83.12 286 ASN A CA 1
ATOM 2307 C C . ASN A 1 286 ? -13.101 -14.671 8.536 1.00 83.12 286 ASN A C 1
ATOM 2309 O O . ASN A 1 286 ? -13.657 -13.578 8.658 1.00 83.12 286 ASN A O 1
ATOM 2313 N N . THR A 1 287 ? -13.693 -15.700 7.936 1.00 63.28 287 THR A N 1
ATOM 2314 C CA . THR A 1 287 ? -15.059 -15.654 7.392 1.00 63.28 287 THR A CA 1
ATOM 2315 C C . THR A 1 287 ? -16.130 -15.846 8.460 1.00 63.28 287 THR A C 1
ATOM 2317 O O . THR A 1 287 ? -17.293 -15.532 8.221 1.00 63.28 287 THR A O 1
ATOM 2320 N N . GLU A 1 288 ? -15.723 -16.270 9.653 1.00 53.03 288 GLU A N 1
ATOM 2321 C CA . GLU A 1 288 ? -16.581 -16.485 10.806 1.00 53.03 288 GLU A CA 1
ATOM 2322 C C . GLU A 1 288 ? -16.142 -15.537 11.920 1.00 53.03 288 GLU A C 1
ATOM 2324 O O . GLU A 1 288 ? -15.138 -15.749 12.597 1.00 53.03 288 GLU A O 1
ATOM 2329 N N . SER A 1 289 ? -16.907 -14.467 12.137 1.00 40.88 289 SER A N 1
ATOM 2330 C CA . SER A 1 289 ? -16.989 -13.930 13.492 1.00 40.88 289 SER A CA 1
ATOM 2331 C C . SER A 1 289 ? -17.824 -14.941 14.265 1.00 40.88 289 SER A C 1
ATOM 2333 O O . SER A 1 289 ? -19.053 -14.883 14.222 1.00 40.88 289 SER A O 1
ATOM 2335 N N . ALA A 1 290 ? -17.163 -15.921 14.880 1.00 32.97 290 ALA A N 1
ATOM 2336 C CA . ALA A 1 290 ? -17.800 -16.766 15.871 1.00 32.97 290 ALA A CA 1
ATOM 2337 C C . ALA A 1 290 ? -18.527 -15.855 16.865 1.00 32.97 290 ALA A C 1
ATOM 2339 O O . ALA A 1 290 ? -17.990 -14.830 17.296 1.00 32.97 290 ALA A O 1
ATOM 2340 N N . HIS A 1 291 ? -19.765 -16.218 17.183 1.00 31.50 291 HIS A N 1
ATOM 2341 C CA . HIS A 1 291 ? -20.472 -15.711 18.343 1.00 31.50 291 HIS A CA 1
ATOM 2342 C C . HIS A 1 291 ? -19.589 -15.949 19.573 1.00 31.50 291 HIS A C 1
ATOM 2344 O O . HIS A 1 291 ? -19.582 -17.038 20.138 1.00 31.50 291 HIS A O 1
ATOM 2350 N N . VAL A 1 292 ? -18.792 -14.953 19.956 1.00 30.00 292 VAL A N 1
ATOM 2351 C CA . VAL A 1 292 ? -18.191 -14.922 21.284 1.00 30.00 292 VAL A CA 1
ATOM 2352 C C . VAL A 1 292 ? -19.292 -14.395 22.189 1.00 30.00 292 VAL A C 1
ATOM 2354 O O . VAL A 1 292 ? -19.655 -13.219 22.114 1.00 30.00 292 VAL A O 1
ATOM 2357 N N . HIS A 1 293 ? -19.899 -15.347 22.895 1.00 31.23 293 HIS A N 1
ATOM 2358 C CA . HIS A 1 293 ? -20.883 -15.152 23.952 1.00 31.23 293 HIS A CA 1
ATOM 2359 C C . HIS A 1 293 ? -20.355 -14.250 25.068 1.00 31.23 293 HIS A C 1
ATOM 2361 O O . HIS A 1 293 ? -19.143 -14.333 25.370 1.00 31.23 293 HIS A O 1
#

Foldseek 3Di:
DDKDKFKAKAQDPPVPVDPQSVLKIKIFIFTDDPPPDDSPPQRLKMKIWTFAADADPDAEEEEEDELEAAAALPDPPRVQDPVSLVVLVLLLVLDDCVVVDPRYAYEYEYAYAYPVQGLQDLVSLVVVVVVVLCLLVDPDHDPSSVVCVVSPHWKYFSLSNVLSVVLVQVLDDPVVSVNLSVDVLNVVLVVVVQVLSQLQNIWMWIARNVVRRIDIHHRVVGIGTSDPPDDDRHHHQKYKYKAALVCVCCLCPNSNNVNQVVHVQWDWDWDQDPPGSIIIIIIGGDPDPDPPD

Secondary structure (DSSP, 8-state):
--EEEEEEEEE---TT--GGGTT-EEEEEEEEESSTT-B-----EEEEEEE-SPPBSS-EEEEEEEEEEEE-TT-SSGGG-HHHHHHHHHHHHTS-GGG--TTEEEEEEEEEEETTTBTS-HHHHHHHHHHHHHGGG-SS--HHHHHHHHTT--EEEEHHHHHHHHHHTT-S-HHHHHHHHH-HHHHHHHHHHHHHHHHTTEEEEEEETTT--EEEE-GGGTEEESSTTSPPP--BSEEEEEE-GGGHHHHHHSHHHHHHHHTSSEEEEEEE-TTT--EEEEEEE-S------

pLDDT: mean 81.6, std 14.08, range [30.0, 97.38]

Sequence (293 aa):
MKHQLSFMVSAYQNKHNQSDKKNAYKVKLLFNAEKEQAIDELCSVKLKFIPDNPVQPSGTVVDIYSLNWEASVEKKHQFSDKRKSKQILKEINSIPKNHLTLSSQMLLVLDIKTKECGYDNLEAIKSLEEEFLALFSERNPPPYIQQLKTIGLQFVFLEGKLKADLLAQKLFHPSQEKHLKSSSSDFCQLVEFIINAFKRGEKAIVHNQETGQTHTFVAEEYLKKTSPELTDFKPSKVSYTVYPPFYYAIATKGSYTKAMQQSGLFKINNELSNESDVVLMKTEKNTESAHVH

Radius of gyration: 18.97 Å; chains: 1; bounding box: 50×40×60 Å

Organism: NCBI:txid45068